Protein AF-0000000068093466 (afdb_homodimer)

Secondary structure (DSSP, 8-state):
------------------------------------HHHHS---EEEEEEE--SSSS-EEEEEEE-TTSEEEEEEEETTT-SS-EEEEEEEEEETTTTEEEE-GGGTT-EEEEETTEEEEPPTTSPPP-STTGGGGEEEE--/------------------------------------HHHHS---EEEEEEE--SSSS-EEEEEEE-TTSEEEEEEEETTT-SS-EEEEEEEEEETTTTEEEE-GGGTT-EEEEETTEEEEPPTTSPPP-STTGGGGEEEE--

Sequence (284 aa):
MKTLLPVLALAALLSACNANAPSDTPEGAPPPDTHTSRNSLDWQGTYQGVLPCADCPGIRTVLTLRADNTYQLQTQYLERQPRPDTVQGRFGWLTGDNAIELDSAGDHYRYQVGENRLTMMSQDGTLPSGPLAEHYVLKRSQMKTLLPVLALAALLSACNANAPSDTPEGAPPPDTHTSRNSLDWQGTYQGVLPCADCPGIRTVLTLRADNTYQLQTQYLERQPRPDTVQGRFGWLTGDNAIELDSAGDHYRYQVGENRLTMMSQDGTLPSGPLAEHYVLKRSQ

Organism: Bordetella pertussis (strain Tohama I / ATCC BAA-589 / NCTC 13251) (NCBI:txid257313)

Foldseek 3Di:
DCPPDPPPPPPDPPPPPPPPPPPPPPPPDPDPCCCPCLVVAPQAAKWWAWADDDPAPTKTWIWGADPVQKIKIWIDGPPPDPGTDIFIDGWDDDPPQCKIFTPVRVVRWMWRGDHQKTATADPVRHQDDDDRRVRRMIGGDD/DPPPDPPPPPPDPPPPPPPPPPPPPPPPDPPPPCCPCLVVAPQAAKWWAWADDDPAPTKTWIWGADPVQKIKIWIDGPPPDPGTDIFIDGWDDDPPQCKIFTDVRVVRWMWRGDHQKTATADPVRHQDDDDRRVRRMIGGDD

Structure (mmCIF, N/CA/C/O backbone):
data_AF-0000000068093466-model_v1
#
loop_
_entity.id
_entity.type
_entity.pdbx_description
1 polymer Lipoprotein
#
loop_
_atom_site.group_PDB
_atom_site.id
_atom_site.type_symbol
_atom_site.label_atom_id
_atom_site.label_alt_id
_atom_site.label_comp_id
_atom_site.label_asym_id
_atom_site.label_entity_id
_atom_site.label_seq_id
_atom_site.pdbx_PDB_ins_code
_atom_site.Cartn_x
_atom_site.Cartn_y
_atom_site.Cartn_z
_atom_site.occupancy
_atom_site.B_iso_or_equiv
_atom_site.auth_seq_id
_atom_site.auth_comp_id
_atom_site.auth_asym_id
_atom_site.auth_atom_id
_atom_site.pdbx_PDB_model_num
ATOM 1 N N . MET A 1 1 ? -41.344 114.438 4.035 1 35.25 1 MET A N 1
ATOM 2 C CA . MET A 1 1 ? -41.281 113.562 5.219 1 35.25 1 MET A CA 1
ATOM 3 C C . MET A 1 1 ? -41.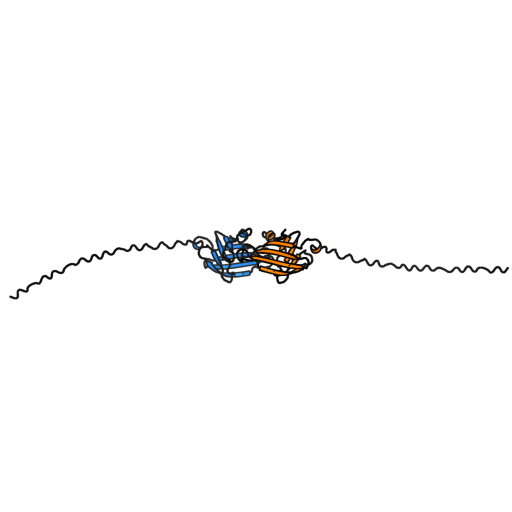688 112.125 4.887 1 35.25 1 MET A C 1
ATOM 5 O O . MET A 1 1 ? -42.812 111.875 4.438 1 35.25 1 MET A O 1
ATOM 9 N N . LYS A 1 2 ? -40.656 111.438 4.34 1 40.34 2 LYS A N 1
ATOM 10 C CA . LYS A 1 2 ? -40.5 110.25 3.475 1 40.34 2 LYS A CA 1
ATOM 11 C C . LYS A 1 2 ? -40.812 109 4.234 1 40.34 2 LYS A C 1
ATOM 13 O O . LYS A 1 2 ? -39.969 108.5 4.969 1 40.34 2 LYS A O 1
ATOM 18 N N . THR A 1 3 ? -42.031 109 4.934 1 41.59 3 THR A N 1
ATOM 19 C CA . THR A 1 3 ? -42.375 107.938 5.867 1 41.59 3 THR A CA 1
ATOM 20 C C . THR A 1 3 ? -42.312 106.562 5.184 1 41.59 3 THR A C 1
ATOM 22 O O . THR A 1 3 ? -43 106.312 4.199 1 41.59 3 THR A O 1
ATOM 25 N N . LEU A 1 4 ? -41.094 106 5.195 1 39.78 4 LEU A N 1
ATOM 26 C CA . LEU A 1 4 ? -40.562 104.75 4.664 1 39.78 4 LEU A CA 1
ATOM 27 C C . LEU A 1 4 ? -41.312 103.562 5.227 1 39.78 4 LEU A C 1
ATOM 29 O O . LEU A 1 4 ? -41.469 103.375 6.445 1 39.78 4 LEU A O 1
ATOM 33 N N . LEU A 1 5 ? -42.312 103 4.492 1 40.44 5 LEU A N 1
ATOM 34 C CA . LEU A 1 5 ? -43.25 101.938 4.703 1 40.44 5 LEU A CA 1
ATOM 35 C C . LEU A 1 5 ? -42.5 100.625 4.945 1 40.44 5 LEU A C 1
ATOM 37 O O . LEU A 1 5 ? -41.75 100.125 4.09 1 40.44 5 LEU A O 1
ATOM 41 N N . PRO A 1 6 ? -42.125 100.188 6.254 1 42.47 6 PRO A N 1
ATOM 42 C CA . PRO A 1 6 ? -41.312 99 6.594 1 42.47 6 PRO A CA 1
ATOM 43 C C . PRO A 1 6 ? -42 97.688 6.242 1 42.47 6 PRO A C 1
ATOM 45 O O . PRO A 1 6 ? -43.125 97.5 6.699 1 42.47 6 PRO A O 1
ATOM 48 N N . VAL A 1 7 ? -41.938 97.188 4.984 1 36.34 7 VAL A N 1
ATOM 49 C CA . VAL A 1 7 ? -42.594 96 4.504 1 36.34 7 VAL A CA 1
ATOM 50 C C . VAL A 1 7 ? -42.094 94.812 5.289 1 36.34 7 VAL A C 1
ATOM 52 O O . VAL A 1 7 ? -40.906 94.5 5.266 1 36.34 7 VAL A O 1
ATOM 55 N N . LEU A 1 8 ? -42.688 94.438 6.496 1 34.91 8 LEU A N 1
ATOM 56 C CA . LEU A 1 8 ? -42.469 93.312 7.438 1 34.91 8 LEU A CA 1
ATOM 57 C C . LEU A 1 8 ? -42.656 92 6.746 1 34.91 8 LEU A C 1
ATOM 59 O O . LEU A 1 8 ? -43.75 91.625 6.309 1 34.91 8 LEU A O 1
ATOM 63 N N . ALA A 1 9 ? -41.656 91.562 5.875 1 32.56 9 ALA A N 1
ATOM 64 C CA . ALA A 1 9 ? -41.719 90.312 5.113 1 32.56 9 ALA A CA 1
ATOM 65 C C . ALA A 1 9 ? -41.781 89.062 6.047 1 32.56 9 ALA A C 1
ATOM 67 O O . ALA A 1 9 ? -40.969 88.938 6.957 1 32.56 9 ALA A O 1
ATOM 68 N N . LEU A 1 10 ? -42.969 88.438 6.277 1 32.69 10 LEU A N 1
ATOM 69 C CA . LEU A 1 10 ? -43.469 87.312 7.016 1 32.69 10 LEU A CA 1
ATOM 70 C C . LEU A 1 10 ? -42.75 86 6.547 1 32.69 10 LEU A C 1
ATOM 72 O O . LEU A 1 10 ? -42.969 85.562 5.414 1 32.69 10 LEU A O 1
ATOM 76 N N . ALA A 1 11 ? -41.375 85.812 6.762 1 32.31 11 ALA A N 1
ATOM 77 C CA . ALA A 1 11 ? -40.656 84.625 6.277 1 32.31 11 ALA A CA 1
ATOM 78 C C . ALA A 1 11 ? -41.188 83.375 6.938 1 32.31 11 ALA A C 1
ATOM 80 O O . ALA A 1 11 ? -41.25 83.25 8.164 1 32.31 11 ALA A O 1
ATOM 81 N N . ALA A 1 12 ? -42.094 82.562 6.277 1 31.94 12 ALA A N 1
ATOM 82 C CA . ALA A 1 12 ? -42.75 81.312 6.59 1 31.94 12 ALA A CA 1
ATOM 83 C C . ALA A 1 12 ? -41.719 80.188 6.855 1 31.94 12 ALA A C 1
ATOM 85 O O . ALA A 1 12 ? -40.812 79.938 6.059 1 31.94 12 ALA A O 1
ATOM 86 N N . LEU A 1 13 ? -41.438 79.75 8.156 1 31.19 13 LEU A N 1
ATOM 87 C CA . LEU A 1 13 ? -40.594 78.75 8.797 1 31.19 13 LEU A CA 1
ATOM 88 C C . LEU A 1 13 ? -41.031 77.375 8.391 1 31.19 13 LEU A C 1
ATOM 90 O O . LEU A 1 13 ? -42.125 76.875 8.781 1 31.19 13 LEU A O 1
ATOM 94 N N . LEU A 1 14 ? -40.938 76.875 7.098 1 33.19 14 LEU A N 1
ATOM 95 C CA . LEU A 1 14 ? -41.281 75.562 6.75 1 33.19 14 LEU A CA 1
ATOM 96 C C . LEU A 1 14 ? -40.438 74.562 7.512 1 33.19 14 LEU A C 1
ATOM 98 O O . LEU A 1 14 ? -39.219 74.625 7.457 1 33.19 14 LEU A O 1
ATOM 102 N N . SER A 1 15 ? -40.812 74 8.703 1 32.06 15 SER A N 1
ATOM 103 C CA . SER A 1 15 ? -40.25 73 9.609 1 32.06 15 SER A CA 1
ATOM 104 C C . SER A 1 15 ? -40.094 71.688 8.914 1 32.06 15 SER A C 1
ATOM 106 O O . SER A 1 15 ? -41.094 71.062 8.562 1 32.06 15 SER A O 1
ATOM 108 N N . ALA A 1 16 ? -39.094 71.438 8 1 32.78 16 ALA A N 1
ATOM 109 C CA . ALA A 1 16 ? -38.781 70.188 7.293 1 32.78 16 ALA A CA 1
ATOM 110 C C . ALA A 1 16 ? -38.5 69.062 8.273 1 32.78 16 ALA A C 1
ATOM 112 O O . ALA A 1 16 ? -37.75 69.188 9.234 1 32.78 16 ALA A O 1
ATOM 113 N N . CYS A 1 17 ? -39.438 68 8.461 1 33.12 17 CYS A N 1
ATOM 114 C CA . CYS A 1 17 ? -39.5 66.688 9.133 1 33.12 17 CYS A CA 1
ATOM 115 C C . CYS A 1 17 ? -38.344 65.812 8.695 1 33.12 17 CYS A C 1
ATOM 117 O O . CYS A 1 17 ? -38.375 65.188 7.617 1 33.12 17 CYS A O 1
ATOM 119 N N . ASN A 1 18 ? -37.062 66.188 8.586 1 29.8 18 ASN A N 1
ATOM 120 C CA . ASN A 1 18 ? -36.062 65.25 8.109 1 29.8 18 ASN A CA 1
ATOM 121 C C . ASN A 1 18 ? -35.844 64.062 9.109 1 29.8 18 ASN A C 1
ATOM 123 O O . ASN A 1 18 ? -35.219 64.25 10.148 1 29.8 18 ASN A O 1
ATOM 127 N N . ALA A 1 19 ? -36.844 63.25 9.578 1 33.19 19 ALA A N 1
ATOM 128 C CA . ALA A 1 19 ? -36.562 62.188 10.523 1 33.19 19 ALA A CA 1
ATOM 129 C C . ALA A 1 19 ? -35.5 61.219 9.961 1 33.19 19 ALA A C 1
ATOM 131 O O . ALA A 1 19 ? -35.719 60.656 8.875 1 33.19 19 ALA A O 1
ATOM 132 N N . ASN A 1 20 ? -34.219 61.438 10.211 1 32.25 20 ASN A N 1
ATOM 133 C CA . ASN A 1 20 ? -33.062 60.562 9.969 1 32.25 20 ASN A CA 1
ATOM 134 C C . ASN A 1 20 ? -33.25 59.188 10.633 1 32.25 20 ASN A C 1
ATOM 136 O O . ASN A 1 20 ? -33.344 59.094 11.859 1 32.25 20 ASN A O 1
ATOM 140 N N . ALA A 1 21 ? -34.062 58.281 10.188 1 36.12 21 ALA A N 1
ATOM 141 C CA . ALA A 1 21 ? -34.156 56.938 10.805 1 36.12 21 ALA A CA 1
ATOM 142 C C . ALA A 1 21 ? -32.781 56.25 10.781 1 36.12 21 ALA A C 1
ATOM 144 O O . ALA A 1 21 ? -32.094 56.219 9.75 1 36.12 21 ALA A O 1
ATOM 145 N N . PRO A 1 22 ? -32.094 56.188 11.938 1 36.28 22 PRO A N 1
ATOM 146 C CA . PRO A 1 22 ? -30.812 55.469 11.992 1 36.28 22 PRO A CA 1
ATOM 147 C C . PRO A 1 22 ? -30.938 54.031 11.484 1 36.28 22 PRO A C 1
ATOM 149 O O . PRO A 1 22 ? -31.922 53.344 11.773 1 36.28 22 PRO A O 1
ATOM 152 N N . SER A 1 23 ? -30.781 53.75 10.211 1 34.47 23 SER A N 1
ATOM 153 C CA . SER A 1 23 ? -30.703 52.344 9.742 1 34.47 23 SER A CA 1
ATOM 154 C C . SER A 1 23 ? -29.719 51.531 10.586 1 34.47 23 SER A C 1
ATOM 156 O O . SER A 1 23 ? -28.531 51.875 10.656 1 34.47 23 SER A O 1
ATOM 158 N N . ASP A 1 24 ? -30.125 51 11.734 1 35.62 24 ASP A N 1
ATOM 159 C CA . ASP A 1 24 ? -29.375 50 12.469 1 35.62 24 ASP A CA 1
ATOM 160 C C . ASP A 1 24 ? -28.828 48.906 11.523 1 35.62 24 ASP A C 1
ATOM 162 O O . ASP A 1 24 ? -29.594 48.156 10.938 1 35.62 24 ASP A O 1
ATOM 166 N N . THR A 1 25 ? -27.891 49.219 10.648 1 35.59 25 THR A N 1
ATOM 167 C CA . THR A 1 25 ? -27.219 48.188 9.898 1 35.59 25 THR A CA 1
ATOM 168 C C . THR A 1 25 ? -26.797 47.031 10.82 1 35.59 25 THR A C 1
ATOM 170 O O . THR A 1 25 ? -26.047 47.281 11.781 1 35.59 25 THR A O 1
ATOM 173 N N . PRO A 1 26 ? -27.609 45.969 10.93 1 37.62 26 PRO A N 1
ATOM 174 C CA . PRO A 1 26 ? -27.109 44.844 11.75 1 37.62 26 PRO A CA 1
ATOM 175 C C . PRO A 1 26 ? -25.625 44.594 11.578 1 37.62 26 PRO A C 1
ATOM 177 O O . PRO A 1 26 ? -25.094 44.75 10.469 1 37.62 26 PRO A O 1
ATOM 180 N N . GLU A 1 27 ? -24.75 45.031 12.516 1 38.66 27 GLU A N 1
ATOM 181 C CA . GLU A 1 27 ? -23.359 44.594 12.602 1 38.66 27 GLU A CA 1
ATOM 182 C C . GLU A 1 27 ? -23.203 43.156 12.117 1 38.66 27 GLU A C 1
ATOM 184 O O . GLU A 1 27 ? -23.969 42.281 12.492 1 38.66 27 GLU A O 1
ATOM 189 N N . GLY A 1 28 ? -22.703 43.031 10.891 1 37.38 28 GLY A N 1
ATOM 190 C CA . GLY A 1 28 ? -22.359 41.719 10.344 1 37.38 28 GLY A CA 1
ATOM 191 C C . GLY A 1 28 ? -21.844 40.75 11.391 1 37.38 28 GLY A C 1
ATOM 192 O O . GLY A 1 28 ? -21.203 41.156 12.367 1 37.38 28 GLY A O 1
ATOM 193 N N . ALA A 1 29 ? -22.625 39.656 11.688 1 43.03 29 ALA A N 1
ATOM 194 C CA . ALA A 1 29 ? -22.188 38.562 12.523 1 43.03 29 ALA A CA 1
ATOM 195 C C . ALA A 1 29 ? -20.672 38.344 12.391 1 43.03 29 ALA A C 1
ATOM 197 O O . ALA A 1 29 ? -20.109 38.531 11.312 1 43.03 29 ALA A O 1
ATOM 198 N N . PRO A 1 30 ? -19.891 38.625 13.469 1 42.56 30 PRO A N 1
ATOM 199 C CA . PRO A 1 30 ? -18.469 38.281 13.344 1 42.56 30 PRO A CA 1
ATOM 200 C C . PRO A 1 30 ? -18.25 37.031 12.5 1 42.56 30 PRO A C 1
ATOM 202 O O . PRO A 1 30 ? -19.125 36.188 12.406 1 42.56 30 PRO A O 1
ATOM 205 N N . PRO A 1 31 ? -17.469 37.156 11.414 1 40.78 31 PRO A N 1
ATOM 206 C CA . PRO A 1 31 ? -17.203 35.906 10.703 1 40.78 31 PRO A CA 1
ATOM 207 C C . PRO A 1 31 ? -17.078 34.719 11.641 1 40.78 31 PRO A C 1
ATOM 209 O O . PRO A 1 31 ? -16.734 34.875 12.812 1 40.78 31 PRO A O 1
ATOM 212 N N . PRO A 1 32 ? -17.938 33.719 11.5 1 38.81 32 PRO A N 1
ATOM 213 C CA . PRO A 1 32 ? -17.688 32.531 12.328 1 38.81 32 PRO A CA 1
ATOM 214 C C . PRO A 1 32 ? -16.219 32.375 12.703 1 38.81 32 PRO A C 1
ATOM 216 O O . PRO A 1 32 ? -15.344 32.812 11.961 1 38.81 32 PRO A O 1
ATOM 219 N N . ASP A 1 33 ? -15.867 32.656 13.938 1 37.5 33 ASP A N 1
ATOM 220 C CA . ASP A 1 33 ? -14.578 32.188 14.445 1 37.5 33 ASP A CA 1
ATOM 221 C C . ASP A 1 33 ? -14.156 30.891 13.773 1 37.5 33 ASP A C 1
ATOM 223 O O . ASP A 1 33 ? -14.688 29.812 14.086 1 37.5 33 ASP A O 1
ATOM 227 N N . THR A 1 34 ? -14.102 30.797 12.484 1 38.44 34 THR A N 1
ATOM 228 C CA . THR A 1 34 ? -13.484 29.594 11.938 1 38.44 34 THR A CA 1
ATOM 229 C C . THR A 1 34 ? -12.305 29.156 12.797 1 38.44 34 THR A C 1
ATOM 231 O O . THR A 1 34 ? -11.172 29.594 12.586 1 38.44 34 THR A O 1
ATOM 234 N N . HIS A 1 35 ? -12.367 29.234 14.055 1 44.09 35 HIS A N 1
ATOM 235 C CA . HIS A 1 35 ? -11.406 28.531 14.898 1 44.09 35 HIS A CA 1
ATOM 236 C C . HIS A 1 35 ? -11.117 27.141 14.344 1 44.09 35 HIS A C 1
ATOM 238 O O . HIS A 1 35 ? -11.781 26.172 14.719 1 44.09 35 HIS A O 1
ATOM 244 N N . THR A 1 36 ? -10.914 26.984 13.031 1 53.25 36 THR A N 1
ATOM 245 C CA . THR A 1 36 ? -10.539 25.734 12.367 1 53.25 36 THR A CA 1
ATOM 246 C C . THR A 1 36 ? -9.359 25.094 13.086 1 53.25 36 THR A C 1
ATOM 248 O O . THR A 1 36 ? -8.656 25.734 13.859 1 53.25 36 THR A O 1
ATOM 251 N N . SER A 1 37 ? -9.219 23.688 13.125 1 53.84 37 SER A N 1
ATOM 252 C CA . SER A 1 37 ? -8.062 22.953 13.617 1 53.84 37 SER A CA 1
ATOM 253 C C . SER A 1 37 ? -6.777 23.75 13.438 1 53.84 37 SER A C 1
ATOM 255 O O . SER A 1 37 ? -5.871 23.688 14.266 1 53.84 37 SER A O 1
ATOM 257 N N . ARG A 1 38 ? -6.789 24.609 12.484 1 61.34 38 ARG A N 1
ATOM 258 C CA . ARG A 1 38 ? -5.629 25.469 12.258 1 61.34 38 ARG A CA 1
ATOM 259 C C . ARG A 1 38 ? -5.355 26.344 13.469 1 61.34 38 ARG A C 1
ATOM 261 O O . ARG A 1 38 ? -4.207 26.5 13.891 1 61.34 38 ARG A O 1
ATOM 268 N N . ASN A 1 39 ? -6.398 26.875 14 1 63.47 39 ASN A N 1
ATOM 269 C CA . ASN A 1 39 ? -6.223 27.844 15.086 1 63.47 39 ASN A CA 1
ATOM 270 C C . ASN A 1 39 ? -6.258 27.156 16.453 1 63.47 39 ASN A C 1
ATOM 272 O O . ASN A 1 39 ? -5.844 27.75 17.453 1 63.47 39 ASN A O 1
ATOM 276 N N . SER A 1 40 ? -6.734 25.938 16.375 1 62.53 40 SER A N 1
ATOM 277 C CA . SER A 1 40 ? -6.996 25.375 17.703 1 62.53 40 SER A CA 1
ATOM 278 C C . SER A 1 40 ? -6.082 24.188 18 1 62.53 40 SER A C 1
ATOM 280 O O . SER A 1 40 ? -5.859 23.844 19.156 1 62.53 40 SER A O 1
ATOM 282 N N . LEU A 1 41 ? -5.473 23.625 16.953 1 68.88 41 LEU A N 1
ATOM 283 C CA . LEU A 1 41 ? -4.66 22.422 17.188 1 68.88 41 LEU A CA 1
ATOM 284 C C . LEU A 1 41 ? -3.174 22.781 17.172 1 68.88 41 LEU A C 1
ATOM 286 O O . LEU A 1 41 ? -2.766 23.75 16.531 1 68.88 41 LEU A O 1
ATOM 290 N N . ASP A 1 42 ? -2.449 22.25 18.156 1 87.38 42 ASP A N 1
ATOM 291 C CA . ASP A 1 42 ? -0.99 22.234 18.141 1 87.38 42 ASP A CA 1
ATOM 292 C C . ASP A 1 42 ? -0.468 21.281 17.062 1 87.38 42 ASP A C 1
ATOM 294 O O . ASP A 1 42 ? -0.04 20.172 17.375 1 87.38 42 ASP A O 1
ATOM 298 N N . TRP A 1 43 ? -0.59 21.734 15.758 1 94.06 43 TRP A N 1
ATOM 299 C CA . TRP A 1 43 ? -0.332 20.844 14.633 1 94.06 43 TRP A CA 1
ATOM 300 C C . TRP A 1 43 ? 1.141 20.875 14.234 1 94.06 43 TRP A C 1
ATOM 302 O O . TRP A 1 43 ? 1.641 19.938 13.602 1 94.06 43 TRP A O 1
ATOM 312 N N . GLN A 1 44 ? 1.817 21.984 14.547 1 95.75 44 GLN A N 1
ATOM 313 C CA . GLN A 1 44 ? 3.246 22.031 14.25 1 95.75 44 GLN A CA 1
ATOM 314 C C . GLN A 1 44 ? 3.99 20.906 14.969 1 95.75 44 GLN A C 1
ATOM 316 O O . GLN A 1 44 ? 3.715 20.625 16.141 1 95.75 44 GLN A O 1
ATOM 321 N N . GLY A 1 45 ? 4.906 20.234 14.273 1 97.38 45 GLY A N 1
ATOM 322 C CA . GLY A 1 45 ? 5.656 19.141 14.883 1 97.38 45 GLY A CA 1
ATOM 323 C C . GLY A 1 45 ? 6 18.031 13.914 1 97.38 45 GLY A C 1
ATOM 324 O O . GLY A 1 45 ? 5.859 18.203 12.695 1 97.38 45 GLY A O 1
ATOM 325 N N . THR A 1 46 ? 6.621 17.062 14.438 1 98.56 46 THR A N 1
ATOM 326 C CA . THR A 1 46 ? 7.039 15.891 13.672 1 98.56 46 THR A CA 1
ATOM 327 C C . THR A 1 46 ? 6.133 14.695 13.969 1 98.56 46 THR A C 1
ATOM 329 O O . THR A 1 46 ? 5.805 14.43 15.125 1 98.56 46 THR A O 1
ATOM 332 N N . TYR A 1 47 ? 5.707 14.141 12.883 1 98.69 47 TYR A N 1
ATOM 333 C CA . TYR A 1 47 ? 4.859 12.953 12.922 1 98.69 47 TYR A CA 1
ATOM 334 C C . TYR A 1 47 ? 5.531 11.789 12.211 1 98.69 47 TYR A C 1
ATOM 336 O O . TYR A 1 47 ? 6.207 11.977 11.195 1 98.69 47 TYR A O 1
ATOM 344 N N . GLN A 1 48 ? 5.328 10.57 12.758 1 98.62 48 GLN A N 1
ATOM 345 C CA . GLN A 1 48 ? 5.961 9.422 12.117 1 98.62 48 GLN A CA 1
ATOM 346 C C . GLN A 1 48 ? 5.102 8.164 12.258 1 98.62 48 GLN A C 1
ATOM 348 O O . GLN A 1 48 ? 4.258 8.086 13.148 1 98.62 48 GLN A O 1
ATOM 353 N N . GLY A 1 49 ? 5.328 7.234 11.352 1 97.31 49 GLY A N 1
ATOM 354 C CA . GLY A 1 49 ? 4.664 5.938 11.32 1 97.31 49 GLY A CA 1
ATOM 355 C C . GLY A 1 49 ? 5.078 5.09 10.133 1 97.31 49 GLY A C 1
ATOM 356 O O . GLY A 1 49 ? 5.883 5.52 9.305 1 97.31 49 GLY A O 1
ATOM 357 N N . VAL A 1 50 ? 4.637 3.877 10.148 1 96.62 50 VAL A N 1
ATOM 358 C CA . VAL A 1 50 ? 4.789 2.982 9 1 96.62 50 VAL A CA 1
ATOM 359 C C . VAL A 1 50 ? 3.443 2.811 8.305 1 96.62 50 VAL A C 1
ATOM 361 O O . VAL A 1 50 ? 2.512 2.232 8.867 1 96.62 50 VAL A O 1
ATOM 364 N N . LEU A 1 51 ? 3.338 3.363 7.02 1 97.56 51 LEU A N 1
ATOM 365 C CA . LEU A 1 51 ? 2.115 3.32 6.223 1 97.56 51 LEU A CA 1
ATOM 366 C C . LEU A 1 51 ? 2.098 2.092 5.32 1 97.56 51 LEU A C 1
ATOM 368 O O . LEU A 1 51 ? 3.15 1.53 5.008 1 97.56 51 LEU A O 1
ATOM 372 N N . PRO A 1 52 ? 0.883 1.692 4.977 1 96.81 52 PRO A N 1
ATOM 373 C CA . PRO A 1 52 ? 0.786 0.55 4.062 1 96.81 52 PRO A CA 1
ATOM 374 C C . PRO A 1 52 ? 1.513 0.788 2.742 1 96.81 52 PRO A C 1
ATOM 376 O O . PRO A 1 52 ? 1.624 1.931 2.291 1 96.81 52 PRO A O 1
ATOM 379 N N . CYS A 1 53 ? 2 -0.286 2.182 1 96.31 53 CYS A N 1
ATOM 380 C CA . CYS A 1 53 ? 2.672 -0.357 0.889 1 96.31 53 CYS A CA 1
ATOM 381 C C . CYS A 1 53 ? 2.055 -1.439 0.012 1 96.31 53 CYS A C 1
ATOM 383 O O . CYS A 1 53 ? 1.674 -2.502 0.506 1 96.31 53 CYS A O 1
ATOM 385 N N . ALA A 1 54 ? 2.033 -1.192 -1.283 1 93.62 54 ALA A N 1
ATOM 386 C CA . ALA A 1 54 ? 1.399 -2.164 -2.17 1 93.62 54 ALA A CA 1
ATOM 387 C C . ALA A 1 54 ? 2.229 -3.441 -2.268 1 93.62 54 ALA A C 1
ATOM 389 O O . ALA A 1 54 ? 1.678 -4.547 -2.287 1 93.62 54 ALA A O 1
ATOM 390 N N . ASP A 1 55 ? 3.574 -3.369 -2.328 1 92.62 55 ASP A N 1
ATOM 391 C CA . ASP A 1 55 ? 4.406 -4.539 -2.604 1 92.62 55 ASP A CA 1
ATOM 392 C C . ASP A 1 55 ? 5.688 -4.508 -1.771 1 92.62 55 ASP A C 1
ATOM 394 O O . ASP A 1 55 ? 6.75 -4.906 -2.248 1 92.62 55 ASP A O 1
ATOM 398 N N . CYS A 1 56 ? 5.648 -4.023 -0.601 1 93.62 56 CYS A N 1
ATOM 399 C CA . CYS A 1 56 ? 6.672 -4.02 0.439 1 93.62 56 CYS A CA 1
ATOM 400 C C . CYS A 1 56 ? 6.039 -4.07 1.825 1 93.62 56 CYS A C 1
ATOM 402 O O . CYS A 1 56 ? 4.84 -3.834 1.975 1 93.62 56 CYS A O 1
ATOM 404 N N . PRO A 1 57 ? 6.852 -4.281 2.867 1 93.19 57 PRO A N 1
ATOM 405 C CA . PRO A 1 57 ? 6.262 -4.473 4.191 1 93.19 57 PRO A CA 1
ATOM 406 C C . PRO A 1 57 ? 5.613 -3.201 4.738 1 93.19 57 PRO A C 1
ATOM 408 O O . PRO A 1 57 ? 4.746 -3.271 5.613 1 93.19 57 PRO A O 1
ATOM 411 N N . GLY A 1 58 ? 6.094 -2.066 4.25 1 95.19 58 GLY A N 1
ATOM 412 C CA . GLY A 1 58 ? 5.613 -0.785 4.738 1 95.19 58 GLY A CA 1
ATOM 413 C C . GLY A 1 58 ? 6.453 0.387 4.266 1 95.19 58 GLY A C 1
ATOM 414 O O . GLY A 1 58 ? 7.551 0.198 3.73 1 95.19 58 GLY A O 1
ATOM 415 N N . ILE A 1 59 ? 5.887 1.529 4.402 1 96.56 59 ILE A N 1
ATOM 416 C CA . ILE A 1 59 ? 6.574 2.781 4.098 1 96.56 59 ILE A CA 1
ATOM 417 C C . ILE A 1 59 ? 6.801 3.57 5.387 1 96.56 59 ILE A C 1
ATOM 419 O O . ILE A 1 59 ? 5.859 4.148 5.938 1 96.56 59 ILE A O 1
ATOM 423 N N . ARG A 1 60 ? 8.008 3.525 5.855 1 96.81 60 ARG A N 1
ATOM 424 C CA . ARG A 1 60 ? 8.336 4.387 6.984 1 96.81 60 ARG A CA 1
ATOM 425 C C . ARG A 1 60 ? 8.266 5.859 6.594 1 96.81 60 ARG A C 1
ATOM 427 O O . ARG A 1 60 ? 8.906 6.281 5.625 1 96.81 60 ARG A O 1
ATOM 434 N N . THR A 1 61 ? 7.453 6.613 7.312 1 98.12 61 THR A N 1
ATOM 435 C CA . THR A 1 61 ? 7.168 7.996 6.953 1 98.12 61 THR A CA 1
ATOM 436 C C . THR A 1 61 ? 7.395 8.922 8.141 1 98.12 61 THR A C 1
ATOM 438 O O . THR A 1 61 ? 6.922 8.656 9.25 1 98.12 61 THR A O 1
ATOM 441 N N . VAL A 1 62 ? 8.156 9.945 7.977 1 98.75 62 VAL A N 1
ATOM 442 C CA . VAL A 1 62 ? 8.344 11.039 8.93 1 98.75 62 VAL A CA 1
ATOM 443 C C . VAL A 1 62 ? 7.973 12.367 8.266 1 98.75 62 VAL A C 1
ATOM 445 O O . VAL A 1 62 ? 8.547 12.742 7.242 1 98.75 62 VAL A O 1
ATOM 448 N N . LEU A 1 63 ? 6.965 13.062 8.812 1 98.88 63 LEU A N 1
ATOM 449 C CA . LEU A 1 63 ? 6.496 14.344 8.305 1 98.88 63 LEU A CA 1
ATOM 450 C C . LEU A 1 63 ? 6.629 15.438 9.359 1 98.88 63 LEU A C 1
ATOM 452 O O . LEU A 1 63 ? 6.035 15.344 10.438 1 98.88 63 LEU A O 1
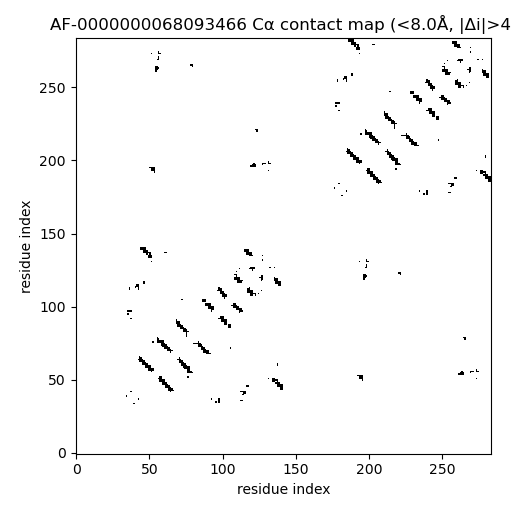ATOM 456 N N . THR A 1 64 ? 7.469 16.391 9.086 1 98.81 64 THR A N 1
ATOM 457 C CA . THR A 1 64 ? 7.605 17.562 9.945 1 98.81 64 THR A CA 1
ATOM 458 C C . THR A 1 64 ? 6.871 18.75 9.344 1 98.81 64 THR A C 1
ATOM 460 O O . THR A 1 64 ? 7.113 19.141 8.195 1 98.81 64 THR A O 1
ATOM 463 N N . LEU A 1 65 ? 5.992 19.312 10.125 1 98.38 65 LEU A N 1
ATOM 464 C CA . LEU A 1 65 ? 5.234 20.516 9.766 1 98.38 65 LEU A CA 1
ATOM 465 C C . LEU A 1 65 ? 5.711 21.719 10.562 1 98.38 65 LEU A C 1
ATOM 467 O O . LEU A 1 65 ? 5.859 21.641 11.789 1 98.38 65 LEU A O 1
ATOM 471 N N . ARG A 1 66 ? 5.895 22.812 9.82 1 97.62 66 ARG A N 1
ATOM 472 C CA . ARG A 1 66 ? 6.363 24.031 10.469 1 97.62 66 ARG A CA 1
ATOM 473 C C . ARG A 1 66 ? 5.316 25.141 10.383 1 97.62 66 ARG A C 1
ATOM 475 O O . ARG A 1 66 ? 4.473 25.141 9.484 1 97.62 66 ARG A O 1
ATOM 482 N N . ALA A 1 67 ? 5.402 26.125 11.258 1 94.69 67 ALA A N 1
ATOM 483 C CA . ALA A 1 67 ? 4.41 27.188 11.438 1 94.69 67 ALA A CA 1
ATOM 484 C C . ALA A 1 67 ? 4.281 28.031 10.172 1 94.69 67 ALA A C 1
ATOM 486 O O . ALA A 1 67 ? 3.225 28.609 9.914 1 94.69 67 ALA A O 1
ATOM 487 N N . ASP A 1 68 ? 5.289 28.125 9.359 1 96.44 68 ASP A N 1
ATOM 488 C CA . ASP A 1 68 ? 5.258 28.953 8.156 1 96.44 68 ASP A CA 1
ATOM 489 C C . ASP A 1 68 ? 4.699 28.156 6.969 1 96.44 68 ASP A C 1
ATOM 491 O O . ASP A 1 68 ? 4.879 28.562 5.816 1 96.44 68 ASP A O 1
ATOM 495 N N . ASN A 1 69 ? 4.148 26.953 7.184 1 97.5 69 ASN A N 1
ATOM 496 C CA . ASN A 1 69 ? 3.486 26.094 6.207 1 97.5 69 ASN A CA 1
ATOM 497 C C . ASN A 1 69 ? 4.492 25.406 5.289 1 97.5 69 ASN A C 1
ATOM 499 O O . ASN A 1 69 ? 4.16 25.047 4.16 1 97.5 69 ASN A O 1
ATOM 503 N N . THR A 1 70 ? 5.73 25.312 5.789 1 98.69 70 THR A N 1
ATOM 504 C CA . THR A 1 70 ? 6.703 24.453 5.109 1 98.69 70 THR A CA 1
ATOM 505 C C . THR A 1 70 ? 6.754 23.078 5.754 1 98.69 70 THR A C 1
ATOM 507 O O . THR A 1 70 ? 6.262 22.891 6.867 1 98.69 70 THR A O 1
ATOM 510 N N . TYR A 1 71 ? 7.219 22.156 5.012 1 98.81 71 T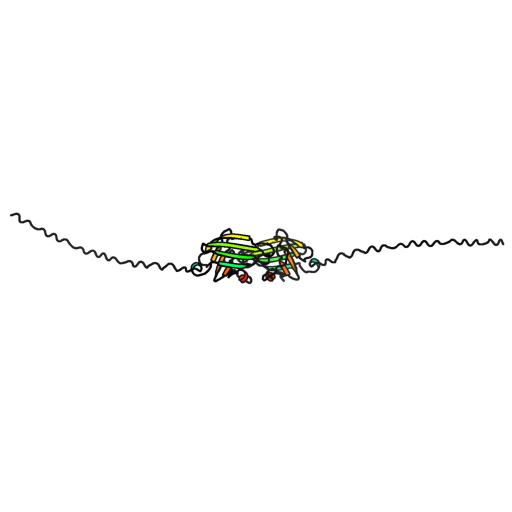YR A N 1
ATOM 511 C CA . TYR A 1 71 ? 7.324 20.812 5.562 1 98.81 71 TYR A CA 1
ATOM 512 C C . TYR A 1 71 ? 8.602 20.141 5.094 1 98.81 71 TYR A C 1
ATOM 514 O O . TYR A 1 71 ? 9.25 20.594 4.148 1 98.81 71 TYR A O 1
ATOM 522 N N . GLN A 1 72 ? 9 19.078 5.793 1 98.94 72 GLN A N 1
ATOM 523 C CA . GLN A 1 72 ? 9.953 18.047 5.379 1 98.94 72 GLN A CA 1
ATOM 524 C C . GLN A 1 72 ? 9.32 16.656 5.461 1 98.94 72 GLN A C 1
ATOM 526 O O . GLN A 1 72 ? 8.711 16.312 6.473 1 98.94 72 GLN A O 1
ATOM 531 N N . LEU A 1 73 ? 9.43 15.898 4.348 1 98.88 73 LEU A N 1
ATOM 532 C CA . LEU A 1 73 ? 8.891 14.547 4.262 1 98.88 73 LEU A CA 1
ATOM 533 C C . LEU A 1 73 ? 10 13.539 3.996 1 98.88 73 LEU A C 1
ATOM 535 O O . LEU A 1 73 ? 10.734 13.664 3.018 1 98.88 73 LEU A O 1
ATOM 539 N N . GLN A 1 74 ? 10.148 12.594 4.879 1 98.62 74 GLN A N 1
ATOM 540 C CA . GLN A 1 74 ? 11.031 11.445 4.684 1 98.62 74 GLN A CA 1
ATOM 541 C C . GLN A 1 74 ? 10.234 10.164 4.496 1 98.62 74 GLN A C 1
ATOM 543 O O . GLN A 1 74 ? 9.359 9.844 5.305 1 98.62 74 GLN A O 1
ATOM 548 N N . THR A 1 75 ? 10.531 9.445 3.359 1 98.12 75 THR A N 1
ATOM 549 C CA . THR A 1 75 ? 9.867 8.172 3.076 1 98.12 75 THR A CA 1
ATOM 550 C C . THR A 1 75 ? 10.891 7.086 2.775 1 98.12 75 THR A C 1
ATOM 552 O O . THR A 1 75 ? 11.875 7.328 2.07 1 98.12 75 THR A O 1
ATOM 555 N N . GLN A 1 76 ? 10.68 5.98 3.393 1 96.81 76 GLN A N 1
ATOM 556 C CA . GLN A 1 76 ? 11.516 4.812 3.154 1 96.81 76 GLN A CA 1
ATOM 557 C C . GLN A 1 76 ? 10.672 3.568 2.895 1 96.81 76 GLN A C 1
ATOM 559 O O . GLN A 1 76 ? 9.922 3.129 3.766 1 96.81 76 GLN A O 1
ATOM 564 N N . TYR A 1 77 ? 10.867 3.062 1.686 1 95 77 TYR A N 1
ATOM 565 C CA . TYR A 1 77 ? 10.281 1.759 1.399 1 95 77 TYR A CA 1
ATOM 566 C C . TYR A 1 77 ? 11.055 0.645 2.09 1 95 77 TYR A C 1
ATOM 568 O O . TYR A 1 77 ? 12.195 0.356 1.725 1 95 77 TYR A O 1
ATOM 576 N N . LEU A 1 78 ? 10.391 0.026 3.068 1 94 78 LEU A N 1
ATOM 577 C CA . LEU A 1 78 ? 11.062 -0.981 3.881 1 94 78 LEU A CA 1
ATOM 578 C C . LEU A 1 78 ? 11.438 -2.197 3.039 1 94 78 LEU A C 1
ATOM 580 O O . LEU A 1 78 ? 10.664 -2.623 2.178 1 94 78 LEU A O 1
ATOM 584 N N . GLU A 1 79 ? 12.758 -2.643 3.291 1 89.56 79 GLU A N 1
ATOM 585 C CA . GLU A 1 79 ? 13.344 -3.811 2.646 1 89.56 79 GLU A CA 1
ATOM 586 C C . GLU A 1 79 ? 13.539 -3.576 1.15 1 89.56 79 GLU A C 1
ATOM 588 O O . GLU A 1 79 ? 13.648 -4.531 0.376 1 89.56 79 GLU A O 1
ATOM 593 N N . ARG A 1 80 ? 13.453 -2.371 0.683 1 88.75 80 ARG A N 1
ATOM 594 C CA . ARG A 1 80 ? 13.672 -2.004 -0.712 1 88.75 80 ARG A CA 1
ATOM 595 C C . ARG A 1 80 ? 14.766 -0.946 -0.835 1 88.75 80 ARG A C 1
ATOM 597 O O . ARG A 1 80 ? 15.516 -0.932 -1.814 1 88.75 80 ARG A O 1
ATOM 604 N N . GLN A 1 81 ? 14.68 -0.128 0.061 1 89.5 81 GLN A N 1
ATOM 605 C CA . GLN A 1 81 ? 15.625 0.98 0.073 1 89.5 81 GLN A CA 1
ATOM 606 C C . GLN A 1 81 ? 16.422 1.017 1.38 1 89.5 81 GLN A C 1
ATOM 608 O O . GLN A 1 81 ? 15.836 0.873 2.461 1 89.5 81 GLN A O 1
ATOM 613 N N . PRO A 1 82 ? 17.719 1.268 1.229 1 90 82 PRO A N 1
ATOM 614 C CA . PRO A 1 82 ? 18.5 1.302 2.467 1 90 82 PRO A CA 1
ATOM 615 C C . PRO A 1 82 ? 18.328 2.611 3.234 1 90 82 PRO A C 1
ATOM 617 O O . PRO A 1 82 ? 18.5 2.641 4.457 1 90 82 PRO A O 1
ATOM 620 N N . ARG A 1 83 ? 18.109 3.713 2.504 1 94.88 83 ARG A N 1
ATOM 621 C CA . ARG A 1 83 ? 17.969 5.023 3.129 1 94.88 83 ARG A CA 1
ATOM 622 C C . ARG A 1 83 ? 16.688 5.719 2.668 1 94.88 83 ARG A C 1
ATOM 624 O O . ARG A 1 83 ? 16.219 5.492 1.552 1 94.88 83 ARG A O 1
ATOM 631 N N . PRO A 1 84 ? 16.188 6.629 3.568 1 97.44 84 PRO A N 1
ATOM 632 C CA . PRO A 1 84 ? 14.984 7.379 3.178 1 97.44 84 PRO A CA 1
ATOM 633 C C . PRO A 1 84 ? 15.266 8.422 2.102 1 97.44 84 PRO A C 1
ATOM 635 O O . PRO A 1 84 ? 16.391 8.914 1.996 1 97.44 84 PRO A O 1
ATOM 638 N N . ASP A 1 85 ? 14.266 8.656 1.252 1 97.81 85 ASP A N 1
ATOM 639 C CA . ASP A 1 85 ? 14.219 9.859 0.431 1 97.81 85 ASP A CA 1
ATOM 640 C C . ASP A 1 85 ? 13.656 11.039 1.223 1 97.81 85 ASP A C 1
ATOM 642 O O . ASP A 1 85 ? 12.727 10.883 2.01 1 97.81 85 ASP A O 1
ATOM 646 N N . THR A 1 86 ? 14.219 12.211 1.062 1 98.5 86 THR A N 1
ATOM 647 C CA . THR A 1 86 ? 13.758 13.414 1.746 1 98.5 86 THR A CA 1
ATOM 648 C C . THR A 1 86 ? 13.336 14.477 0.739 1 98.5 86 THR A C 1
ATOM 650 O O . THR A 1 86 ? 14.07 14.773 -0.208 1 98.5 86 THR A O 1
ATOM 653 N N . VAL A 1 87 ? 12.125 15.039 0.946 1 98.75 87 VAL A N 1
ATOM 654 C CA . VAL A 1 87 ? 11.672 16.172 0.148 1 98.75 87 VAL A CA 1
ATOM 655 C C . VAL A 1 87 ? 11.188 17.297 1.067 1 98.75 87 VAL A C 1
ATOM 657 O O . VAL A 1 87 ? 10.859 17.047 2.232 1 98.75 87 VAL A O 1
ATOM 660 N N . GLN A 1 88 ? 11.32 18.5 0.584 1 98.75 88 GLN A N 1
ATOM 661 C CA . GLN A 1 88 ? 10.805 19.672 1.282 1 98.75 88 GLN A CA 1
ATOM 662 C C . GLN A 1 88 ? 9.891 20.5 0.379 1 98.75 88 GLN A C 1
ATOM 664 O O . GLN A 1 88 ? 10.031 20.469 -0.846 1 98.75 88 GLN A O 1
ATOM 669 N N . GLY A 1 89 ? 8.922 21.141 0.975 1 98.81 89 GLY A N 1
ATOM 670 C CA . GLY A 1 89 ? 8.008 21.984 0.23 1 98.81 89 GLY A CA 1
ATOM 671 C C . GLY A 1 89 ? 7.035 22.75 1.12 1 98.81 89 GLY A C 1
ATOM 672 O O . GLY A 1 89 ? 7.367 23.078 2.26 1 98.81 89 GLY A O 1
ATOM 673 N N . ARG A 1 90 ? 5.957 23.109 0.522 1 98.81 90 ARG A N 1
ATOM 674 C CA . ARG A 1 90 ? 4.918 23.844 1.24 1 98.81 90 ARG A CA 1
ATOM 675 C C . ARG A 1 90 ? 3.617 23.047 1.275 1 98.81 90 ARG A C 1
ATOM 677 O O . ARG A 1 90 ? 3.406 22.156 0.452 1 98.81 90 ARG A O 1
ATOM 684 N N . PHE A 1 91 ? 2.857 23.344 2.287 1 98.25 91 PHE A N 1
ATOM 685 C CA . PHE A 1 91 ? 1.52 22.766 2.363 1 98.25 91 PHE A CA 1
ATOM 686 C C . PHE A 1 91 ? 0.47 23.844 2.549 1 98.25 91 PHE A C 1
ATOM 688 O O . PHE A 1 91 ? 0.794 24.969 2.947 1 98.25 91 PHE A O 1
ATOM 695 N N . GLY A 1 92 ? -0.79 23.469 2.133 1 96.56 92 GLY A N 1
ATOM 696 C CA . GLY A 1 92 ? -1.944 24.328 2.342 1 96.56 92 GLY A CA 1
ATOM 697 C C . GLY A 1 92 ? -3.076 23.641 3.078 1 96.56 92 GLY A C 1
ATOM 698 O O . GLY A 1 92 ? -3.145 22.406 3.111 1 96.56 92 GLY A O 1
ATOM 699 N N . TRP A 1 93 ? -3.842 24.453 3.748 1 94.62 93 TRP A N 1
ATOM 700 C CA . TRP A 1 93 ? -5.023 23.953 4.438 1 94.62 93 TRP A CA 1
ATOM 701 C C . TRP A 1 93 ? -6.199 23.812 3.473 1 94.62 93 TRP A C 1
ATOM 703 O O . TRP A 1 93 ? -6.422 24.688 2.631 1 94.62 93 TRP A O 1
ATOM 713 N N . LEU A 1 94 ? -6.82 22.641 3.635 1 92.38 94 LEU A N 1
ATOM 714 C CA . LEU A 1 94 ? -8.031 22.422 2.848 1 92.38 94 LEU A CA 1
ATOM 715 C C . LEU A 1 94 ? -9.25 23 3.562 1 92.38 94 LEU A C 1
ATOM 717 O O . LEU A 1 94 ? -9.336 22.938 4.789 1 92.38 94 LEU A O 1
ATOM 721 N N . THR A 1 95 ? -10.133 23.625 2.922 1 82.19 95 THR A N 1
ATOM 722 C CA . THR A 1 95 ? -11.297 24.281 3.494 1 82.19 95 THR A CA 1
ATOM 723 C C . THR A 1 95 ? -12.266 23.266 4.086 1 82.19 95 THR A C 1
ATOM 725 O O . THR A 1 95 ? -12.594 22.266 3.441 1 82.19 95 THR A O 1
ATOM 728 N N . GLY A 1 96 ? -12.742 23.422 5.387 1 74.75 96 GLY A N 1
ATOM 729 C CA . GLY A 1 96 ? -13.828 22.656 5.988 1 74.75 96 GLY A CA 1
ATOM 730 C C . GLY A 1 96 ? -13.375 21.359 6.617 1 74.75 96 GLY A C 1
ATOM 731 O O . GLY A 1 96 ? -14.07 20.797 7.461 1 74.75 96 GLY A O 1
ATOM 732 N N . ASP A 1 97 ? -12.273 20.75 6.32 1 72.5 97 ASP A N 1
ATOM 733 C CA . ASP A 1 97 ? -12.023 19.359 6.68 1 72.5 97 ASP A CA 1
ATOM 734 C C . ASP A 1 97 ? -10.891 19.25 7.695 1 72.5 97 ASP A C 1
ATOM 736 O O . ASP A 1 97 ? -10.477 18.141 8.055 1 72.5 97 ASP A O 1
ATOM 740 N N . ASN A 1 98 ? -10.398 20.281 8.227 1 91 98 ASN A N 1
ATOM 741 C CA . ASN A 1 98 ? -9.203 20.234 9.062 1 91 98 ASN A CA 1
ATOM 742 C C . ASN A 1 98 ? -8.125 19.344 8.453 1 91 98 ASN A C 1
ATOM 744 O O . ASN A 1 98 ? -7.605 18.438 9.117 1 91 98 ASN A O 1
ATOM 748 N N . ALA A 1 99 ? -7.867 19.531 7.188 1 95.88 99 ALA A N 1
ATOM 749 C CA . ALA A 1 99 ? -6.895 18.734 6.445 1 95.88 99 ALA A CA 1
ATOM 750 C C . ALA A 1 99 ? -5.895 19.625 5.715 1 95.88 99 ALA A C 1
ATOM 752 O O . ALA A 1 99 ? -6.176 20.797 5.441 1 95.88 99 ALA A O 1
ATOM 753 N N . ILE A 1 100 ? -4.727 19.062 5.531 1 97.12 100 ILE A N 1
ATOM 754 C CA . ILE A 1 100 ? -3.701 19.766 4.766 1 97.12 100 ILE A CA 1
ATOM 755 C C . ILE A 1 100 ? -3.367 18.969 3.504 1 97.12 100 ILE A C 1
ATOM 757 O O . ILE A 1 100 ? -3.617 17.766 3.438 1 97.12 100 ILE A O 1
ATOM 761 N N . GLU A 1 101 ? -2.877 19.672 2.479 1 97.62 101 GLU A N 1
ATOM 762 C CA . GLU A 1 101 ? -2.344 19.078 1.255 1 97.62 101 GLU A CA 1
ATOM 763 C C . GLU A 1 101 ? -0.91 19.547 1.002 1 97.62 101 GLU A C 1
ATOM 765 O O . GLU A 1 101 ? -0.612 20.734 1.066 1 97.62 101 GLU A O 1
ATOM 770 N N . LEU A 1 102 ? -0.02 18.5 0.802 1 98.44 102 LEU A N 1
ATOM 771 C CA . LEU A 1 102 ? 1.35 18.812 0.411 1 98.44 102 LEU A CA 1
ATOM 772 C C . LEU A 1 102 ? 1.417 19.219 -1.058 1 98.44 102 LEU A C 1
ATOM 774 O O . LEU A 1 102 ? 0.519 18.891 -1.838 1 98.44 102 LEU A O 1
ATOM 778 N N . ASP A 1 103 ? 2.436 20 -1.396 1 98.62 103 ASP A N 1
ATOM 779 C CA . ASP A 1 103 ? 2.602 20.438 -2.779 1 98.62 103 ASP A CA 1
ATOM 780 C C . ASP A 1 103 ? 3.127 19.297 -3.654 1 98.62 103 ASP A C 1
ATOM 782 O O . ASP A 1 103 ? 3.125 18.141 -3.238 1 98.62 103 ASP A O 1
ATOM 786 N N . SER A 1 104 ? 3.537 19.609 -4.949 1 98.19 104 SER A N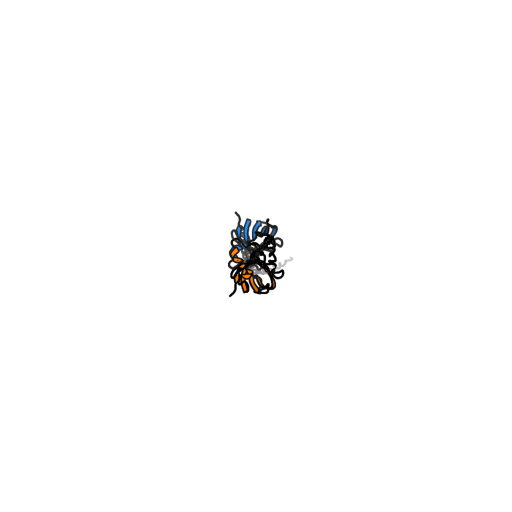 1
ATOM 787 C CA . SER A 1 104 ? 3.922 18.594 -5.93 1 98.19 104 SER A CA 1
ATOM 788 C C . SER A 1 104 ? 5.141 17.797 -5.461 1 98.19 104 SER A C 1
ATOM 790 O O . SER A 1 104 ? 5.273 16.609 -5.77 1 98.19 104 SER A O 1
ATOM 792 N N . ALA A 1 105 ? 6.043 18.391 -4.664 1 98.12 105 ALA A N 1
ATOM 793 C CA . ALA A 1 105 ? 7.211 17.688 -4.145 1 98.12 105 ALA A CA 1
ATOM 794 C C . ALA A 1 105 ? 6.801 16.562 -3.197 1 98.12 105 ALA A C 1
ATOM 796 O O . ALA A 1 105 ? 7.48 15.547 -3.104 1 98.12 105 ALA A O 1
ATOM 797 N N . GLY A 1 106 ? 5.676 16.766 -2.504 1 97.94 106 GLY A N 1
ATOM 798 C CA . GLY A 1 106 ? 5.133 15.758 -1.602 1 97.94 106 GLY A CA 1
ATOM 799 C C . GLY A 1 106 ? 4.051 14.906 -2.236 1 97.94 106 GLY A C 1
ATOM 800 O O . GLY A 1 106 ? 3.229 14.312 -1.536 1 97.94 106 GLY A O 1
ATOM 801 N N . ASP A 1 107 ? 3.961 14.938 -3.494 1 96 107 ASP A N 1
ATOM 802 C CA . ASP A 1 107 ? 3.082 14.086 -4.293 1 96 107 ASP A CA 1
ATOM 803 C C . ASP A 1 107 ? 1.614 14.406 -4.02 1 96 107 ASP A C 1
ATOM 805 O O . ASP A 1 107 ? 0.756 13.531 -4.102 1 96 107 ASP A O 1
ATOM 809 N N . HIS A 1 108 ? 1.348 15.578 -3.461 1 97.12 108 HIS A N 1
ATOM 810 C CA . HIS A 1 108 ? 0.003 16.078 -3.186 1 97.12 108 HIS A CA 1
ATOM 811 C C . HIS A 1 108 ? -0.7 15.203 -2.146 1 97.12 108 HIS A C 1
ATOM 813 O O . HIS A 1 108 ? -1.931 15.141 -2.115 1 97.12 108 HIS A O 1
ATOM 819 N N . TYR A 1 109 ? 0.099 14.508 -1.294 1 97 109 TYR A N 1
ATOM 820 C CA . TYR A 1 109 ? -0.54 13.766 -0.212 1 97 109 TYR A CA 1
ATOM 821 C C . TYR A 1 109 ? -1.375 14.688 0.665 1 97 109 TYR A C 1
ATOM 823 O O . TYR A 1 109 ? -0.991 15.836 0.91 1 97 109 TYR A O 1
ATOM 831 N N . ARG A 1 110 ? -2.502 14.156 1.134 1 96.94 110 ARG A N 1
ATOM 832 C CA . ARG A 1 110 ? -3.379 14.867 2.057 1 96.94 110 ARG A CA 1
ATOM 833 C C . ARG A 1 110 ? -3.424 14.18 3.414 1 96.94 110 ARG A C 1
ATOM 835 O O . ARG A 1 110 ? -3.398 12.945 3.492 1 96.94 110 ARG A O 1
ATOM 842 N N . TYR A 1 111 ? -3.471 15.031 4.422 1 97.75 111 TYR A N 1
ATOM 843 C CA . TYR A 1 111 ? -3.576 14.531 5.785 1 97.75 111 TYR A CA 1
ATOM 844 C C . TYR A 1 111 ? -4.676 15.258 6.551 1 97.75 111 TYR A C 1
ATOM 846 O O . TYR A 1 111 ? -4.727 16.484 6.562 1 97.75 111 TYR A O 1
ATOM 854 N N . GLN A 1 112 ? -5.574 14.453 7.18 1 96.62 112 GLN A N 1
ATOM 855 C CA . GLN A 1 112 ? -6.422 15.016 8.227 1 96.62 112 GLN A CA 1
ATOM 856 C C . GLN A 1 112 ? -5.625 15.289 9.5 1 96.62 112 GLN A C 1
ATOM 858 O O . GLN A 1 112 ? -4.871 14.438 9.961 1 96.62 112 GLN A O 1
ATOM 863 N N . VAL A 1 113 ? -5.781 16.5 9.977 1 96.62 113 VAL A N 1
ATOM 864 C CA . VAL A 1 113 ? -5.031 16.922 11.156 1 96.62 113 VAL A CA 1
ATOM 865 C C . VAL A 1 113 ? -5.887 16.719 12.406 1 96.62 113 VAL A C 1
ATOM 867 O O . VAL A 1 113 ? -6.977 17.297 12.523 1 96.62 113 VAL A O 1
ATOM 870 N N . GLY A 1 114 ? -5.41 15.797 13.297 1 94.06 114 GLY A N 1
ATOM 871 C CA . GLY A 1 114 ? -6.008 15.578 14.602 1 94.06 114 GLY A CA 1
ATOM 872 C C . GLY A 1 114 ? -5.066 15.891 15.75 1 94.06 114 GLY A C 1
ATOM 873 O O . GLY A 1 114 ? -3.965 16.406 15.539 1 94.06 114 GLY A O 1
ATOM 874 N N . GLU A 1 115 ? -5.582 15.672 16.953 1 93.19 115 GLU A N 1
ATOM 875 C CA . GLU A 1 115 ? -4.723 15.875 18.109 1 93.19 115 GLU A CA 1
ATOM 876 C C . GLU A 1 115 ? -3.57 14.875 18.125 1 93.19 115 GLU A C 1
ATOM 878 O O . GLU A 1 115 ? -3.779 13.68 18.359 1 93.19 115 GLU A O 1
ATOM 883 N N . ASN A 1 116 ? -2.432 15.258 17.859 1 95.88 116 ASN A N 1
ATOM 884 C CA . ASN A 1 116 ? -1.193 14.492 17.938 1 95.88 116 ASN A CA 1
ATOM 885 C C . ASN A 1 116 ? -1.15 13.391 16.891 1 95.88 116 ASN A C 1
ATOM 887 O O . ASN A 1 116 ? -0.557 12.328 17.109 1 95.88 116 ASN A O 1
ATOM 891 N N . ARG A 1 117 ? -1.819 13.656 15.82 1 97.31 117 ARG A N 1
ATOM 892 C CA . ARG A 1 117 ? -1.807 12.648 14.766 1 97.31 117 ARG A CA 1
ATOM 893 C C . ARG A 1 117 ? -2.166 13.273 13.422 1 97.31 117 ARG A C 1
ATOM 895 O O . ARG A 1 117 ? -2.852 14.297 13.367 1 97.31 117 ARG A O 1
ATOM 902 N N . LEU A 1 118 ? -1.667 12.758 12.391 1 97.75 118 LEU A N 1
ATOM 903 C CA . LEU A 1 118 ? -2.037 12.992 11 1 97.75 118 LEU A CA 1
ATOM 904 C C . LEU A 1 118 ? -2.545 11.711 10.344 1 97.75 118 LEU A C 1
ATOM 906 O O . LEU A 1 118 ? -1.863 10.68 10.375 1 97.75 118 LEU A O 1
ATOM 910 N N . THR A 1 119 ? -3.764 11.719 9.828 1 97.5 119 THR A N 1
ATOM 911 C CA . THR A 1 119 ? -4.297 10.578 9.094 1 97.5 119 THR A CA 1
ATOM 912 C C . THR A 1 119 ? -4.211 10.82 7.586 1 97.5 119 THR A C 1
ATOM 914 O O . THR A 1 119 ? -4.816 11.758 7.066 1 97.5 119 THR A O 1
ATOM 917 N N . MET A 1 120 ? -3.371 9.945 6.914 1 97.94 120 MET A N 1
ATOM 918 C CA . MET A 1 120 ? -3.258 10.078 5.465 1 97.94 120 MET A CA 1
ATOM 919 C C . MET A 1 120 ? -4.59 9.789 4.785 1 97.94 120 MET A C 1
ATOM 921 O O . MET A 1 120 ? -5.238 8.789 5.086 1 97.94 120 MET A O 1
ATOM 925 N N . MET A 1 121 ? -4.996 10.711 3.904 1 95.75 121 MET A N 1
ATOM 926 C CA . MET A 1 121 ? -6.262 10.578 3.188 1 95.75 121 MET A CA 1
ATOM 927 C C . MET A 1 121 ? -6.062 9.875 1.85 1 95.75 121 MET A C 1
ATOM 929 O O . MET A 1 121 ? -4.961 9.898 1.293 1 95.75 121 MET A O 1
ATOM 933 N N . SER A 1 122 ? -7.176 9.297 1.377 1 93.81 122 SER A N 1
ATOM 934 C CA . SER A 1 122 ? -7.148 8.688 0.054 1 93.81 122 SER A CA 1
ATOM 935 C C . SER A 1 122 ? -7.074 9.742 -1.044 1 93.81 122 SER A C 1
ATOM 937 O O . SER A 1 122 ? -7.336 10.922 -0.797 1 93.81 122 SER A O 1
ATOM 939 N N . GLN A 1 123 ? -6.711 9.266 -2.199 1 89.12 123 GLN A N 1
ATOM 940 C CA . GLN A 1 123 ? -6.551 10.18 -3.33 1 89.12 123 GLN A CA 1
ATOM 941 C C . GLN A 1 123 ? -7.863 10.891 -3.652 1 89.12 123 GLN A C 1
ATOM 943 O O . GLN A 1 123 ? -7.855 12.023 -4.137 1 89.12 123 GLN A O 1
ATOM 948 N N . ASP A 1 124 ? -8.961 10.344 -3.297 1 85.88 124 ASP A N 1
ATOM 949 C CA . ASP A 1 124 ? -10.25 10.953 -3.598 1 85.88 124 ASP A CA 1
ATOM 950 C C . ASP A 1 124 ? -10.688 11.898 -2.482 1 85.88 124 ASP A C 1
ATOM 952 O O . ASP A 1 124 ? -11.773 12.469 -2.533 1 85.88 124 ASP A O 1
ATOM 956 N N . GLY A 1 125 ? -9.867 12.023 -1.479 1 88.5 125 GLY A N 1
ATOM 957 C CA . GLY A 1 125 ? -10.133 12.992 -0.426 1 88.5 125 GLY A CA 1
ATOM 958 C C . GLY A 1 125 ? -10.844 12.391 0.77 1 88.5 125 GLY A C 1
ATOM 959 O O . GLY A 1 125 ? -11.148 13.094 1.737 1 88.5 125 GLY A O 1
ATOM 960 N N . THR A 1 126 ? -11.07 11.102 0.763 1 90.5 126 THR A N 1
ATOM 961 C CA . THR A 1 126 ? -11.781 10.469 1.869 1 90.5 126 THR A CA 1
ATOM 962 C C . THR A 1 126 ? -10.789 9.898 2.883 1 90.5 126 THR A C 1
ATOM 964 O O . THR A 1 126 ? -9.617 9.703 2.572 1 90.5 126 THR A O 1
ATOM 967 N N . LEU A 1 127 ? -11.344 9.672 4.094 1 93.25 127 LEU A N 1
ATOM 968 C CA . LEU A 1 127 ? -10.555 8.977 5.109 1 93.25 127 LEU A CA 1
ATOM 969 C C . LEU A 1 127 ? -10.547 7.477 4.855 1 93.25 127 LEU A C 1
ATOM 971 O O . LEU A 1 127 ? -11.508 6.93 4.309 1 93.25 127 LEU A O 1
ATOM 975 N N . PRO A 1 128 ? -9.352 6.914 5.184 1 90.19 128 PRO A N 1
ATOM 976 C CA . PRO A 1 128 ? -9.297 5.461 4.988 1 90.19 128 PRO A CA 1
ATOM 977 C C . PRO A 1 128 ? -10.375 4.723 5.785 1 90.19 128 PRO A C 1
ATOM 979 O O . PRO A 1 128 ? -10.734 5.141 6.887 1 90.19 128 PRO A O 1
ATOM 982 N N . SER A 1 129 ? -10.906 3.678 5.176 1 89.12 129 SER A N 1
ATOM 983 C CA . SER A 1 129 ? -11.875 2.779 5.801 1 89.12 129 SER A CA 1
ATOM 984 C C . SER A 1 129 ? -11.406 1.33 5.727 1 89.12 129 SER A C 1
ATOM 986 O O . SER A 1 129 ? -10.352 1.039 5.164 1 89.12 129 SER A O 1
ATOM 988 N N . GLY A 1 130 ? -12.078 0.492 6.465 1 86.25 130 GLY A N 1
ATOM 989 C CA . GLY A 1 130 ? -11.742 -0.921 6.387 1 86.25 130 GLY A CA 1
ATOM 990 C C . GLY A 1 130 ? -10.664 -1.339 7.371 1 86.25 130 GLY A C 1
ATOM 991 O O . GLY A 1 130 ? -10.312 -0.575 8.273 1 86.25 130 GLY A O 1
ATOM 992 N N . PRO A 1 131 ? -10.148 -2.557 7.125 1 86.25 131 PRO A N 1
ATOM 993 C CA . PRO A 1 131 ? -9.25 -3.154 8.117 1 86.25 131 PRO A CA 1
ATOM 994 C C . PRO A 1 131 ? -7.895 -2.451 8.188 1 86.25 131 PRO A C 1
ATOM 996 O O . PRO A 1 131 ? -7.188 -2.562 9.195 1 86.25 131 PRO A O 1
ATOM 999 N N . LEU A 1 132 ? -7.562 -1.689 7.195 1 92.38 132 LEU A N 1
ATOM 1000 C CA . LEU A 1 132 ? -6.23 -1.09 7.176 1 92.38 132 LEU A CA 1
ATOM 1001 C C . LEU A 1 132 ? -6.281 0.361 7.645 1 92.38 132 LEU A C 1
ATOM 1003 O O . LEU A 1 132 ? -5.246 1.024 7.738 1 92.38 132 LEU A O 1
ATOM 1007 N N . ALA A 1 133 ? -7.426 0.811 8.016 1 93.94 133 ALA A N 1
ATOM 1008 C CA . ALA A 1 133 ? -7.645 2.229 8.297 1 93.94 133 ALA A CA 1
ATOM 1009 C C . ALA A 1 133 ? -6.672 2.734 9.359 1 93.94 133 ALA A C 1
ATOM 1011 O O . ALA A 1 133 ? -6.086 3.811 9.211 1 93.94 133 ALA A O 1
ATOM 1012 N N . GLU A 1 134 ? -6.453 1.979 10.383 1 94.56 134 GLU A N 1
ATOM 1013 C CA . GLU A 1 134 ? -5.629 2.428 11.5 1 94.56 134 GLU A CA 1
ATOM 1014 C C . GLU A 1 134 ? -4.156 2.508 11.102 1 94.56 134 GLU A C 1
ATOM 1016 O O . GLU A 1 134 ? -3.354 3.121 11.812 1 94.56 134 GLU A O 1
ATOM 1021 N N . HIS A 1 135 ? -3.785 1.971 9.984 1 96.25 135 HIS A N 1
ATOM 1022 C CA . HIS A 1 135 ? -2.383 1.933 9.586 1 96.25 135 HIS A CA 1
ATOM 1023 C C . HIS A 1 135 ? -2.014 3.152 8.75 1 96.25 135 HIS A C 1
ATOM 1025 O O . HIS A 1 135 ? -0.847 3.338 8.391 1 96.25 135 HIS A O 1
ATOM 1031 N N . TYR A 1 136 ? -2.971 4.02 8.516 1 97.88 136 TYR A N 1
ATOM 1032 C CA . TYR A 1 136 ? -2.689 5.207 7.715 1 97.88 136 TYR A CA 1
ATOM 1033 C C . TYR A 1 136 ? -2.49 6.43 8.602 1 97.88 136 TYR A C 1
ATOM 1035 O O . TYR A 1 136 ? -2.631 7.566 8.141 1 97.88 136 TYR A O 1
ATOM 1043 N N . VAL A 1 137 ? -2.146 6.18 9.875 1 98.06 137 VAL A N 1
ATOM 1044 C CA . VAL A 1 137 ? -2.01 7.25 10.859 1 98.06 137 VAL A CA 1
ATOM 1045 C C . VAL A 1 137 ? -0.534 7.473 11.18 1 98.06 137 VAL A C 1
ATOM 1047 O O . VAL A 1 137 ? 0.196 6.52 11.461 1 98.06 137 VAL A O 1
ATOM 1050 N N . LEU A 1 138 ? -0.044 8.711 11.023 1 98.5 138 LEU A N 1
ATOM 1051 C CA . LEU A 1 138 ? 1.212 9.172 11.602 1 98.5 138 LEU A CA 1
ATOM 1052 C C . LEU A 1 138 ? 0.983 9.766 12.992 1 98.5 138 LEU A C 1
ATOM 1054 O O . LEU A 1 138 ? 0.034 10.523 13.195 1 98.5 138 LEU A O 1
ATOM 1058 N N . LYS A 1 139 ? 1.785 9.367 13.93 1 98.38 139 LYS A N 1
ATOM 1059 C CA . LYS A 1 139 ? 1.656 9.859 15.297 1 98.38 139 LYS A CA 1
ATOM 1060 C C . LYS A 1 139 ? 2.75 10.875 15.625 1 98.38 139 LYS A C 1
ATOM 1062 O O . LYS A 1 139 ? 3.885 10.742 15.156 1 98.38 139 LYS A O 1
ATOM 1067 N N . ARG A 1 140 ? 2.402 11.82 16.422 1 97.62 140 ARG A N 1
ATOM 1068 C CA . ARG A 1 140 ? 3.359 12.852 16.812 1 97.62 140 ARG A CA 1
ATOM 1069 C C . ARG A 1 140 ? 4.52 12.242 17.594 1 97.62 140 ARG A C 1
ATOM 1071 O O . ARG A 1 140 ? 4.309 11.398 18.469 1 97.62 140 ARG A O 1
ATOM 1078 N N . SER A 1 141 ? 5.707 12.617 17.062 1 92.5 141 SER A N 1
ATOM 1079 C CA . SER A 1 141 ? 6.898 12.141 17.766 1 92.5 141 SER A CA 1
ATOM 1080 C C . SER A 1 141 ? 7.297 13.086 18.891 1 92.5 141 SER A C 1
ATOM 1082 O O . SER A 1 141 ? 7.109 14.297 18.781 1 92.5 141 SER A O 1
ATOM 1084 N N . GLN A 1 142 ? 7.398 12.602 20.172 1 72.38 142 GLN A N 1
ATOM 1085 C CA . GLN A 1 142 ? 7.812 13.406 21.312 1 72.38 142 GLN A CA 1
ATOM 1086 C C . GLN A 1 142 ? 9.203 14 21.094 1 72.38 142 GLN A C 1
ATOM 1088 O O . GLN A 1 142 ? 10.008 13.445 20.359 1 72.38 142 GLN A O 1
ATOM 1093 N N . MET B 1 1 ? 48.781 -107.375 -33.906 1 34.66 1 MET B N 1
ATOM 1094 C CA . MET B 1 1 ? 48.156 -107 -32.656 1 34.66 1 MET B CA 1
ATOM 1095 C C . MET B 1 1 ? 48.938 -105.875 -31.953 1 34.66 1 MET B C 1
ATOM 1097 O O . MET B 1 1 ? 49.625 -106.125 -30.953 1 34.66 1 MET B O 1
ATOM 1101 N N . LYS B 1 2 ? 49.438 -105 -32.844 1 38.69 2 LYS B N 1
ATOM 1102 C CA . LYS B 1 2 ? 50.375 -103.875 -32.688 1 38.69 2 LYS B CA 1
ATOM 1103 C C . LYS B 1 2 ? 49.812 -102.812 -31.781 1 38.69 2 LYS B C 1
ATOM 1105 O O . LYS B 1 2 ? 48.719 -102.25 -32.031 1 38.69 2 LYS B O 1
ATOM 1110 N N . THR B 1 3 ? 50.094 -102.938 -30.422 1 40.09 3 THR B N 1
ATOM 1111 C CA . THR B 1 3 ? 49.812 -102.312 -29.156 1 40.09 3 THR B CA 1
ATOM 1112 C C . THR B 1 3 ? 50.156 -100.812 -29.203 1 40.09 3 THR B C 1
ATOM 1114 O O . THR B 1 3 ? 51.312 -100.438 -29.141 1 40.09 3 THR B O 1
ATOM 1117 N N . LEU B 1 4 ? 49.594 -100.125 -30.297 1 40.12 4 LEU B N 1
ATOM 1118 C CA . LEU B 1 4 ? 49.938 -98.75 -30.531 1 40.12 4 LEU B CA 1
ATOM 1119 C C . LEU B 1 4 ? 49.625 -97.875 -29.297 1 40.12 4 LEU B C 1
ATOM 1121 O O . LEU B 1 4 ? 48.531 -98 -28.75 1 40.12 4 LEU B O 1
ATOM 1125 N N . LEU B 1 5 ? 50.656 -97.438 -28.562 1 40.66 5 LEU B N 1
ATOM 1126 C CA . LEU B 1 5 ? 50.906 -96.75 -27.312 1 40.66 5 LEU B CA 1
ATOM 1127 C C . LEU B 1 5 ? 50.25 -95.375 -27.344 1 40.66 5 LEU B C 1
ATOM 1129 O O . LEU B 1 5 ? 50.469 -94.562 -28.266 1 40.66 5 LEU B O 1
ATOM 1133 N N . PRO B 1 6 ? 49.031 -95.125 -26.625 1 42.25 6 PRO B N 1
ATOM 1134 C CA . PRO B 1 6 ? 48.125 -94 -26.609 1 42.25 6 PRO B CA 1
ATOM 1135 C C . PRO B 1 6 ? 48.781 -92.75 -26 1 42.25 6 PRO B C 1
ATOM 1137 O O . PRO B 1 6 ? 49.219 -92.75 -24.859 1 42.25 6 PRO B O 1
ATOM 1140 N N . VAL B 1 7 ? 49.594 -92 -26.781 1 36.16 7 VAL B N 1
ATOM 1141 C CA . VAL B 1 7 ? 50.375 -90.812 -26.297 1 36.16 7 VAL B CA 1
ATOM 1142 C C . VAL B 1 7 ? 49.406 -89.812 -25.719 1 36.16 7 VAL B C 1
ATOM 1144 O O . VAL B 1 7 ? 48.5 -89.312 -26.422 1 36.16 7 VAL B O 1
ATOM 1147 N N . LEU B 1 8 ? 49.156 -89.812 -24.328 1 35.09 8 LEU B N 1
ATOM 1148 C CA . LEU B 1 8 ? 48.312 -89.062 -23.391 1 35.09 8 LEU B CA 1
ATOM 1149 C C . LEU B 1 8 ? 48.719 -87.562 -23.391 1 35.09 8 LEU B C 1
ATOM 1151 O O . LEU B 1 8 ? 49.781 -87.188 -22.922 1 35.09 8 LEU B O 1
ATOM 1155 N N . ALA B 1 9 ? 48.531 -86.812 -24.562 1 32.84 9 ALA B N 1
ATOM 1156 C CA . ALA B 1 9 ? 49.031 -85.438 -24.672 1 32.84 9 ALA B CA 1
ATOM 1157 C C . ALA B 1 9 ? 48.344 -84.562 -23.656 1 32.84 9 ALA B C 1
ATOM 1159 O O . ALA B 1 9 ? 47.094 -84.5 -23.594 1 32.84 9 ALA B O 1
ATOM 1160 N N . LEU B 1 10 ? 48.969 -84.188 -22.5 1 33.56 10 LEU B N 1
ATOM 1161 C CA . LEU B 1 10 ? 48.719 -83.375 -21.281 1 33.56 10 LEU B CA 1
ATOM 1162 C C . LEU B 1 10 ? 48.469 -81.938 -21.609 1 33.56 10 LEU B C 1
ATOM 1164 O O . LEU B 1 10 ? 49.406 -81.188 -21.969 1 33.56 10 LEU B O 1
ATOM 1168 N N . ALA B 1 11 ? 47.531 -81.562 -22.578 1 32.41 11 ALA B N 1
ATOM 1169 C CA . ALA B 1 11 ? 47.469 -80.125 -22.969 1 32.41 11 ALA B CA 1
ATOM 1170 C C . ALA B 1 11 ? 47.094 -79.25 -21.781 1 32.41 11 ALA B C 1
ATOM 1172 O O . ALA B 1 11 ? 46.125 -79.562 -21.078 1 32.41 11 ALA B O 1
ATOM 1173 N N . ALA B 1 12 ? 48.031 -78.438 -21.219 1 32.62 12 ALA B N 1
ATOM 1174 C CA . ALA B 1 12 ? 48.125 -77.5 -20.109 1 32.62 12 ALA B CA 1
ATOM 1175 C C . ALA B 1 12 ? 47.156 -76.312 -20.297 1 32.62 12 ALA B C 1
ATOM 1177 O O . ALA B 1 12 ? 47.219 -75.625 -21.312 1 32.62 12 ALA B O 1
ATOM 1178 N N . LEU B 1 13 ? 45.875 -76.438 -19.797 1 30.7 13 LEU B N 1
ATOM 1179 C CA . LEU B 1 13 ? 44.75 -75.438 -19.828 1 30.7 13 LEU B CA 1
ATOM 1180 C C . LEU B 1 13 ? 45.094 -74.188 -19.094 1 30.7 13 LEU B C 1
ATOM 1182 O O . LEU B 1 13 ? 45.375 -74.188 -17.891 1 30.7 13 LEU B O 1
ATOM 1186 N N . LEU B 1 14 ? 45.938 -73.25 -19.688 1 33.31 14 LEU B N 1
ATOM 1187 C CA . LEU B 1 14 ? 46.281 -72 -19.125 1 33.31 14 LEU B CA 1
ATOM 1188 C C . LEU B 1 14 ? 45.031 -71.125 -18.844 1 33.31 14 LEU B C 1
ATOM 1190 O O . LEU B 1 14 ? 44.25 -70.875 -19.75 1 33.31 14 LEU B O 1
ATOM 1194 N N . SER B 1 15 ? 44.344 -71.25 -17.688 1 31.62 15 SER B N 1
ATOM 1195 C CA . SER B 1 15 ? 43.125 -70.625 -17.188 1 31.62 15 SER B CA 1
ATOM 1196 C C . SER B 1 15 ? 43.312 -69.125 -17.047 1 31.62 15 SER B C 1
ATOM 1198 O O . SER B 1 15 ? 44.094 -68.688 -16.188 1 31.62 15 SER B O 1
ATOM 1200 N N . ALA B 1 16 ? 43.469 -68.312 -18.156 1 33.28 16 ALA B N 1
ATOM 1201 C CA . ALA B 1 16 ? 43.656 -66.875 -18.125 1 33.28 16 ALA B CA 1
ATOM 1202 C C . ALA B 1 16 ? 42.531 -66.188 -17.375 1 33.28 16 ALA B C 1
ATOM 1204 O O . ALA B 1 16 ? 41.344 -66.5 -17.594 1 33.28 16 ALA B O 1
ATOM 1205 N N . CYS B 1 17 ? 42.781 -65.625 -16.125 1 32.5 17 CYS B N 1
ATOM 1206 C CA . CYS B 1 17 ? 42.062 -64.812 -15.133 1 32.5 17 CYS B CA 1
ATOM 1207 C C . CYS B 1 17 ? 41.5 -63.531 -15.75 1 32.5 17 CYS B C 1
ATOM 1209 O O . CYS B 1 17 ? 42.25 -62.594 -15.969 1 32.5 17 CYS B O 1
ATOM 1211 N N . ASN B 1 18 ? 41 -63.438 -17.016 1 30.47 18 ASN B N 1
ATOM 1212 C CA . ASN B 1 18 ? 40.594 -62.094 -17.438 1 30.47 18 ASN B CA 1
ATOM 1213 C C . ASN B 1 18 ? 39.5 -61.531 -16.562 1 30.47 18 ASN B C 1
ATOM 1215 O O . ASN B 1 18 ? 38.344 -62 -16.609 1 30.47 18 ASN B O 1
ATOM 1219 N N . ALA B 1 19 ? 39.688 -61.125 -15.25 1 32.12 19 ALA B N 1
ATOM 1220 C CA . ALA B 1 19 ? 38.688 -60.562 -14.344 1 32.12 19 ALA B CA 1
ATOM 1221 C C . ALA B 1 19 ? 38.094 -59.281 -14.922 1 32.12 19 ALA B C 1
ATOM 1223 O O . ALA B 1 19 ? 38.781 -58.312 -15.164 1 32.12 19 ALA B O 1
ATOM 1224 N N . ASN B 1 20 ? 37.125 -59.406 -15.867 1 31.83 20 ASN B N 1
ATOM 1225 C CA . ASN B 1 20 ? 36.312 -58.281 -16.375 1 31.83 20 ASN B CA 1
ATOM 1226 C C . ASN B 1 20 ? 35.656 -57.5 -15.242 1 31.83 20 ASN B C 1
ATOM 1228 O O . ASN B 1 20 ? 34.781 -58.031 -14.539 1 31.83 20 ASN B O 1
ATOM 1232 N N . ALA B 1 21 ? 36.281 -56.656 -14.453 1 35.44 21 ALA B N 1
ATOM 1233 C CA . ALA B 1 21 ? 35.656 -55.875 -13.398 1 35.44 21 ALA B CA 1
ATOM 1234 C C . ALA B 1 21 ? 34.562 -54.969 -13.984 1 35.44 21 ALA B C 1
ATOM 1236 O O . ALA B 1 21 ? 34.844 -54.156 -14.883 1 35.44 21 ALA B O 1
ATOM 1237 N N . PRO B 1 22 ? 33.312 -55.438 -14.055 1 35.72 22 PRO B N 1
ATOM 1238 C CA . PRO B 1 22 ? 32.281 -54.5 -14.57 1 35.72 22 PRO B CA 1
ATOM 1239 C C . PRO B 1 22 ? 32.25 -53.188 -13.836 1 35.72 22 PRO B C 1
ATOM 1241 O O . PRO B 1 22 ? 32.5 -53.125 -12.625 1 35.72 22 PRO B O 1
ATOM 1244 N N . SER B 1 23 ? 32.875 -52.094 -14.344 1 35.16 23 SER B N 1
ATOM 1245 C CA . SER B 1 23 ? 32.719 -50.75 -13.82 1 35.16 23 SER B CA 1
ATOM 1246 C C . SER B 1 23 ? 31.266 -50.375 -13.586 1 35.16 23 SER B C 1
ATOM 1248 O O . SER B 1 23 ? 30.484 -50.312 -14.523 1 35.16 23 SER B O 1
ATOM 1250 N N . ASP B 1 24 ? 30.656 -50.844 -12.523 1 35.28 24 ASP B N 1
ATOM 1251 C CA . ASP B 1 24 ? 29.344 -50.344 -12.078 1 35.28 24 ASP B CA 1
ATOM 1252 C C . ASP B 1 24 ? 29.266 -48.844 -12.148 1 35.28 24 ASP B C 1
ATOM 1254 O O . ASP B 1 24 ? 29.953 -48.125 -11.414 1 35.28 24 ASP B O 1
ATOM 1258 N N . THR B 1 25 ? 29.234 -48.219 -13.336 1 36.12 25 THR B N 1
ATOM 1259 C CA . THR B 1 25 ? 28.938 -46.812 -13.422 1 36.12 25 THR B CA 1
ATOM 1260 C C . THR B 1 25 ? 27.734 -46.469 -12.562 1 36.12 25 THR B C 1
ATOM 1262 O O . THR B 1 25 ? 26.656 -47.031 -12.742 1 36.12 25 THR B O 1
ATOM 1265 N N . PRO B 1 26 ? 27.953 -45.938 -11.328 1 37.12 26 PRO B N 1
ATOM 1266 C CA . PRO B 1 26 ? 26.781 -45.562 -10.523 1 37.12 26 PRO B CA 1
ATOM 1267 C C . PRO B 1 26 ? 25.703 -44.875 -11.344 1 37.12 26 PRO B C 1
ATOM 1269 O O . PRO B 1 26 ? 26.016 -44.062 -12.227 1 37.12 26 PRO B O 1
ATOM 1272 N N . GLU B 1 27 ? 24.656 -45.562 -11.805 1 39.19 27 GLU B N 1
ATOM 1273 C CA . GLU B 1 27 ? 23.469 -44.938 -12.344 1 39.19 27 GLU B CA 1
ATOM 1274 C C . GLU B 1 27 ? 23.188 -43.594 -11.648 1 39.19 27 GLU B C 1
ATOM 1276 O O . GLU B 1 27 ? 23.266 -43.5 -10.422 1 39.19 27 GLU B O 1
ATOM 1281 N N . GLY B 1 28 ? 23.438 -42.5 -12.367 1 37.38 28 GLY B N 1
ATOM 1282 C CA . GLY B 1 28 ? 23.125 -41.156 -11.922 1 37.38 28 GLY B CA 1
ATOM 1283 C C . GLY B 1 28 ? 21.875 -41.094 -11.07 1 37.38 28 GLY B C 1
ATOM 1284 O O . GLY B 1 28 ? 20.953 -41.875 -11.25 1 37.38 28 GLY B O 1
ATOM 1285 N N . ALA B 1 29 ? 22.031 -40.688 -9.758 1 42.72 29 ALA B N 1
ATOM 1286 C CA . ALA B 1 29 ? 20.922 -40.406 -8.844 1 42.72 29 ALA B CA 1
ATOM 1287 C C . ALA B 1 29 ? 19.734 -39.812 -9.602 1 42.72 29 ALA B C 1
ATOM 1289 O O . ALA B 1 29 ? 19.922 -39.062 -10.562 1 42.72 29 ALA B O 1
ATOM 1290 N N . PRO B 1 30 ? 18.641 -40.594 -9.727 1 42.97 30 PRO B N 1
ATOM 1291 C CA . PRO B 1 30 ? 17.5 -39.938 -10.352 1 42.97 30 PRO B CA 1
ATOM 1292 C C . PRO B 1 30 ? 17.422 -38.469 -10.008 1 42.97 30 PRO B C 1
ATOM 1294 O O . PRO B 1 30 ? 17.906 -38.031 -8.969 1 42.97 30 PRO B O 1
ATOM 1297 N N . PRO B 1 31 ? 17.375 -37.562 -11.023 1 41.5 31 PRO B N 1
ATOM 1298 C CA . PRO B 1 31 ? 17.219 -36.156 -10.656 1 41.5 31 PRO B CA 1
ATOM 1299 C C . PRO B 1 31 ? 16.281 -35.969 -9.469 1 41.5 31 PRO B C 1
ATOM 1301 O O . PRO B 1 31 ? 15.414 -36.812 -9.219 1 41.5 31 PRO B O 1
ATOM 1304 N N . PRO B 1 32 ? 16.75 -35.406 -8.383 1 39.22 32 PRO B N 1
ATOM 1305 C CA . PRO B 1 32 ? 15.805 -35.094 -7.309 1 39.22 32 PRO B CA 1
ATOM 1306 C C . PRO B 1 32 ? 14.383 -34.875 -7.824 1 39.22 32 PRO B C 1
ATOM 1308 O O . PRO B 1 32 ? 14.203 -34.438 -8.953 1 39.22 32 PRO B O 1
ATOM 1311 N N . ASP B 1 33 ? 13.508 -35.844 -7.625 1 37.84 33 ASP B N 1
ATOM 1312 C CA . ASP B 1 33 ? 12.086 -35.531 -7.801 1 37.84 33 ASP B CA 1
ATOM 1313 C C . ASP B 1 33 ? 11.766 -34.094 -7.453 1 37.84 33 ASP B C 1
ATOM 1315 O O . ASP B 1 33 ? 11.742 -33.719 -6.277 1 37.84 33 ASP B O 1
ATOM 1319 N N . THR B 1 34 ? 12.367 -33.125 -8.031 1 38.91 34 THR B N 1
ATOM 1320 C CA . THR B 1 34 ? 11.867 -31.766 -7.816 1 38.91 34 THR B CA 1
ATOM 1321 C C . THR B 1 34 ? 10.344 -31.75 -7.754 1 38.91 34 THR B C 1
ATOM 1323 O O . THR B 1 34 ? 9.672 -31.594 -8.781 1 38.91 34 THR B O 1
ATOM 1326 N N . HIS B 1 35 ? 9.719 -32.719 -7.203 1 44.62 35 HIS B N 1
ATOM 1327 C CA . HIS B 1 35 ? 8.305 -32.562 -6.875 1 44.62 35 HIS B CA 1
ATOM 1328 C C . HIS B 1 35 ? 8.008 -31.203 -6.266 1 44.62 35 HIS B C 1
ATOM 1330 O O . HIS B 1 35 ? 8.047 -31.047 -5.043 1 44.62 35 HIS B O 1
ATOM 1336 N N . THR B 1 36 ? 8.523 -30.109 -6.805 1 53.56 36 THR B N 1
ATOM 1337 C CA . THR B 1 36 ? 8.258 -28.734 -6.41 1 53.56 36 THR B CA 1
ATOM 1338 C C . THR B 1 36 ? 6.762 -28.484 -6.289 1 53.56 36 THR B C 1
ATOM 1340 O O . THR B 1 36 ? 5.953 -29.266 -6.797 1 53.56 36 THR B O 1
ATOM 1343 N N . SER B 1 37 ? 6.25 -27.516 -5.383 1 53.5 37 SER B N 1
ATOM 1344 C CA . SER B 1 37 ? 4.863 -27.062 -5.293 1 53.5 37 SER B CA 1
ATOM 1345 C C . SER B 1 37 ? 4.172 -27.141 -6.652 1 53.5 37 SER B C 1
ATOM 1347 O O . SER B 1 37 ? 2.977 -27.438 -6.73 1 53.5 37 SER B O 1
ATOM 1349 N N . ARG B 1 38 ? 4.934 -27.062 -7.648 1 61.28 38 ARG B N 1
ATOM 1350 C CA . ARG B 1 38 ? 4.379 -27.156 -8.992 1 61.28 38 ARG B CA 1
ATOM 1351 C C . ARG B 1 38 ? 3.719 -28.516 -9.211 1 61.28 38 ARG B C 1
ATOM 1353 O O . ARG B 1 38 ? 2.621 -28.594 -9.766 1 61.28 38 ARG B O 1
ATOM 1360 N N . ASN B 1 39 ? 4.379 -29.516 -8.766 1 63.72 39 ASN B N 1
ATOM 1361 C CA . ASN B 1 39 ? 3.889 -30.859 -9.039 1 63.72 39 ASN B CA 1
ATOM 1362 C C . ASN B 1 39 ? 2.971 -31.359 -7.93 1 63.72 39 ASN B C 1
ATOM 1364 O O . ASN B 1 39 ? 2.23 -32.344 -8.117 1 63.72 39 ASN B O 1
ATOM 1368 N N . SER B 1 40 ? 3.057 -30.625 -6.836 1 62.91 40 SER B N 1
ATOM 1369 C CA . SER B 1 40 ? 2.373 -31.234 -5.703 1 62.91 40 SER B CA 1
ATOM 1370 C C . SER B 1 40 ? 1.177 -30.406 -5.262 1 62.91 40 SER B C 1
ATOM 1372 O O . SER B 1 40 ? 0.26 -30.922 -4.617 1 62.91 40 SER B O 1
ATOM 1374 N N . LEU B 1 41 ? 1.138 -29.125 -5.684 1 68.94 41 LEU B N 1
ATOM 1375 C CA . LEU B 1 41 ? 0.055 -28.281 -5.199 1 68.94 41 LEU B CA 1
ATOM 1376 C C . LEU B 1 41 ? -1.013 -28.094 -6.273 1 68.94 41 LEU B C 1
ATOM 1378 O O . LEU B 1 41 ? -0.72 -28.188 -7.469 1 68.94 41 LEU B O 1
ATOM 1382 N N . ASP B 1 42 ? -2.27 -28.25 -5.871 1 87.38 42 ASP B N 1
ATOM 1383 C CA . ASP B 1 42 ? -3.406 -27.844 -6.688 1 87.38 42 ASP B CA 1
ATOM 1384 C C . ASP B 1 42 ? -3.471 -26.312 -6.797 1 87.38 42 ASP B C 1
ATOM 1386 O O . ASP B 1 42 ? -4.266 -25.672 -6.109 1 87.38 42 ASP B O 1
ATOM 1390 N N . TRP B 1 43 ? -2.527 -25.75 -7.648 1 94.06 43 TRP B N 1
ATOM 1391 C CA . TRP B 1 43 ? -2.338 -24.297 -7.68 1 94.06 43 TRP B CA 1
ATOM 1392 C C . TRP B 1 43 ? -3.258 -23.641 -8.711 1 94.06 43 TRP B C 1
ATOM 1394 O O . TRP B 1 43 ? -3.547 -22.453 -8.625 1 94.06 43 TRP B O 1
ATOM 1404 N N . GLN B 1 44 ? -3.656 -24.422 -9.719 1 95.69 44 GLN B N 1
ATOM 1405 C CA . GLN B 1 44 ? -4.594 -23.844 -10.68 1 95.69 44 GLN B CA 1
ATOM 1406 C C . GLN B 1 44 ? -5.883 -23.406 -10 1 95.69 44 GLN B C 1
ATOM 1408 O O . GLN B 1 44 ? -6.402 -24.094 -9.125 1 95.69 44 GLN B O 1
ATOM 1413 N N . GLY B 1 45 ? -6.383 -22.219 -10.352 1 97.38 45 GLY B N 1
ATOM 1414 C CA . GLY B 1 45 ? -7.605 -21.719 -9.75 1 97.38 45 GLY B CA 1
ATOM 1415 C C . GLY B 1 45 ? -7.625 -20.203 -9.609 1 97.38 45 GLY B C 1
ATOM 1416 O O . GLY B 1 45 ? -6.789 -19.516 -10.195 1 97.38 45 GLY B O 1
ATOM 1417 N N . THR B 1 46 ? -8.68 -19.734 -9.055 1 98.56 46 THR B N 1
ATOM 1418 C CA . THR B 1 46 ? -8.883 -18.312 -8.828 1 98.56 46 THR B CA 1
ATOM 1419 C C . THR B 1 46 ? -8.664 -17.969 -7.355 1 98.56 46 THR B C 1
ATOM 1421 O O . THR B 1 46 ? -9.125 -18.672 -6.465 1 98.56 46 THR B O 1
ATOM 1424 N N . TYR B 1 47 ? -7.871 -16.969 -7.219 1 98.75 47 TYR B N 1
ATOM 1425 C CA . TYR B 1 47 ? -7.547 -16.422 -5.902 1 98.75 47 TYR B CA 1
ATOM 1426 C C . TYR B 1 47 ? -7.98 -14.969 -5.789 1 98.75 47 TYR B C 1
ATOM 1428 O O . TYR B 1 47 ? -7.891 -14.211 -6.758 1 98.75 47 TYR B O 1
ATOM 1436 N N . GLN B 1 48 ? -8.461 -14.586 -4.59 1 98.62 48 GLN B N 1
ATOM 1437 C CA . GLN B 1 48 ? -8.906 -13.203 -4.441 1 98.62 48 GLN B CA 1
ATOM 1438 C C . GLN B 1 48 ? -8.648 -12.688 -3.029 1 98.62 48 GLN B C 1
ATOM 1440 O O . GLN B 1 48 ? -8.508 -13.477 -2.092 1 98.62 48 GLN B O 1
ATOM 1445 N N . GLY B 1 49 ? -8.555 -11.375 -2.918 1 97.31 49 GLY B N 1
ATOM 1446 C CA . GLY B 1 49 ? -8.367 -10.656 -1.667 1 97.31 49 GLY B CA 1
ATOM 1447 C C . GLY B 1 49 ? -8.25 -9.156 -1.85 1 97.31 49 GLY B C 1
ATOM 1448 O O . GLY B 1 49 ? -8.297 -8.656 -2.975 1 97.31 49 GLY B O 1
ATOM 1449 N N . VAL B 1 50 ? -8.242 -8.477 -0.755 1 96.56 50 VAL B N 1
ATOM 1450 C CA . VAL B 1 50 ? -7.953 -7.047 -0.738 1 96.56 50 VAL B CA 1
ATOM 1451 C C . VAL B 1 50 ? -6.555 -6.805 -0.178 1 96.56 50 VAL B C 1
ATOM 1453 O O . VAL B 1 50 ? -6.301 -7.059 1.002 1 96.56 50 VAL B O 1
ATOM 1456 N N . LEU B 1 51 ? -5.598 -6.312 -1.079 1 97.56 51 LEU B N 1
ATOM 1457 C CA . LEU B 1 51 ? -4.207 -6.062 -0.722 1 97.56 51 LEU B CA 1
ATOM 1458 C C . LEU B 1 51 ? -4.012 -4.617 -0.271 1 97.56 51 LEU B C 1
ATOM 1460 O O . LEU B 1 51 ? -4.809 -3.742 -0.62 1 97.56 51 LEU B O 1
ATOM 1464 N N . PRO B 1 52 ? -2.98 -4.434 0.525 1 96.81 52 PRO B N 1
ATOM 1465 C CA . PRO B 1 52 ? -2.699 -3.064 0.96 1 96.81 52 PRO B CA 1
ATOM 1466 C C . PRO B 1 52 ? -2.461 -2.111 -0.208 1 96.81 52 PRO B C 1
ATOM 1468 O O . PRO B 1 52 ? -1.986 -2.533 -1.267 1 96.81 52 PRO B O 1
ATOM 1471 N N . CYS B 1 53 ? -2.807 -0.886 0.016 1 96.19 53 CYS B N 1
ATOM 1472 C CA . CYS B 1 53 ? -2.625 0.239 -0.894 1 96.19 53 CYS B CA 1
ATOM 1473 C C . CYS B 1 53 ? -1.942 1.405 -0.187 1 96.19 53 CYS B C 1
ATOM 1475 O O . CYS B 1 53 ? -2.207 1.665 0.988 1 96.19 53 CYS B O 1
ATOM 1477 N N . ALA B 1 54 ? -1.129 2.133 -0.934 1 93.62 54 ALA B N 1
ATOM 1478 C CA . ALA B 1 54 ? -0.399 3.229 -0.303 1 93.62 54 ALA B CA 1
ATOM 1479 C C . ALA B 1 54 ? -1.341 4.367 0.076 1 93.62 54 ALA B C 1
ATOM 1481 O O . ALA B 1 54 ? -1.203 4.965 1.146 1 93.62 54 ALA B O 1
ATOM 1482 N N . ASP B 1 55 ? -2.326 4.719 -0.754 1 92.62 55 ASP B N 1
ATOM 1483 C CA . ASP B 1 55 ? -3.141 5.91 -0.532 1 92.62 55 ASP B CA 1
ATOM 1484 C C . ASP B 1 55 ? -4.598 5.656 -0.905 1 92.62 55 ASP B C 1
ATOM 1486 O O . ASP B 1 55 ? -5.27 6.535 -1.449 1 92.62 55 ASP B O 1
ATOM 1490 N N . CYS B 1 56 ? -5.094 4.52 -0.69 1 93.56 56 CYS B N 1
ATOM 1491 C CA . CYS B 1 56 ? -6.477 4.066 -0.804 1 93.56 56 CYS B CA 1
ATOM 1492 C C . CYS B 1 56 ? -6.777 2.973 0.214 1 93.56 56 CYS B C 1
ATOM 1494 O O . CYS B 1 56 ? -5.859 2.387 0.792 1 93.56 56 CYS B O 1
ATOM 1496 N N . PRO B 1 57 ? -8.055 2.605 0.374 1 93.06 57 PRO B N 1
ATOM 1497 C CA . PRO B 1 57 ? -8.391 1.655 1.438 1 93.06 57 PRO B CA 1
ATOM 1498 C C . PRO B 1 57 ? -7.855 0.252 1.166 1 93.06 57 PRO B C 1
ATOM 1500 O O . PRO B 1 57 ? -7.684 -0.539 2.098 1 93.06 57 PRO B O 1
ATOM 1503 N N . GLY B 1 58 ? -7.648 -0.039 -0.119 1 95.12 58 GLY B N 1
ATOM 1504 C CA . GLY B 1 58 ? -7.207 -1.365 -0.519 1 95.12 58 GLY B CA 1
ATOM 1505 C C . GLY B 1 58 ? -7.289 -1.597 -2.016 1 95.12 58 GLY B C 1
ATOM 1506 O O . GLY B 1 58 ? -7.898 -0.806 -2.738 1 95.12 58 GLY B O 1
ATOM 1507 N N . ILE B 1 59 ? -6.602 -2.592 -2.426 1 96.5 59 ILE B N 1
ATOM 1508 C CA . ILE B 1 59 ? -6.633 -3.037 -3.814 1 96.5 59 ILE B CA 1
ATOM 1509 C C . ILE B 1 59 ? -7.32 -4.395 -3.906 1 96.5 59 ILE B C 1
ATOM 1511 O O . ILE B 1 59 ? -6.742 -5.418 -3.525 1 96.5 59 ILE B O 1
ATOM 1515 N N . ARG B 1 60 ? -8.555 -4.363 -4.34 1 96.81 60 ARG B N 1
ATOM 1516 C CA . ARG B 1 60 ? -9.219 -5.637 -4.609 1 96.81 60 ARG B CA 1
ATOM 1517 C C . ARG B 1 60 ? -8.547 -6.371 -5.766 1 96.81 60 ARG B C 1
ATOM 1519 O O . ARG B 1 60 ? -8.391 -5.812 -6.855 1 96.81 60 ARG B O 1
ATOM 1526 N N . THR B 1 61 ? -8.117 -7.59 -5.512 1 98.12 61 THR B N 1
ATOM 1527 C CA . THR B 1 61 ? -7.316 -8.344 -6.473 1 98.12 61 THR B CA 1
ATOM 1528 C C . THR B 1 61 ? -7.918 -9.727 -6.703 1 98.12 61 THR B C 1
ATOM 1530 O O . THR B 1 61 ? -8.234 -10.438 -5.746 1 98.12 61 THR B O 1
ATOM 1533 N N . VAL B 1 62 ? -8.141 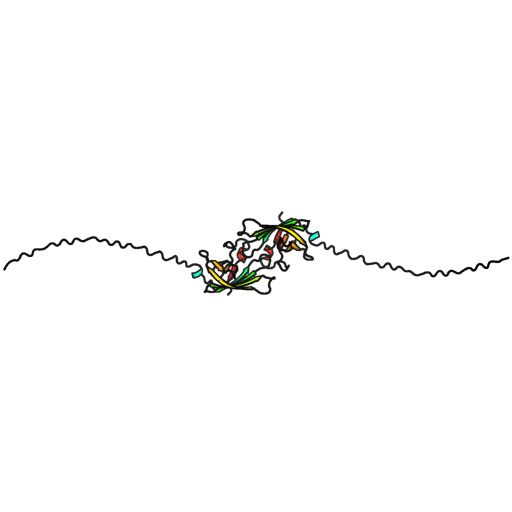-10.086 -7.914 1 98.75 62 VAL B N 1
ATOM 1534 C CA . VAL B 1 62 ? -8.523 -11.43 -8.344 1 98.75 62 VAL B CA 1
ATOM 1535 C C . VAL B 1 62 ? -7.508 -11.961 -9.352 1 98.75 62 VAL B C 1
ATOM 1537 O O . VAL B 1 62 ? -7.289 -11.344 -10.406 1 98.75 62 VAL B O 1
ATOM 1540 N N . LEU B 1 63 ? -6.844 -13.078 -9.031 1 98.88 63 LEU B N 1
ATOM 1541 C CA . LEU B 1 63 ? -5.844 -13.703 -9.883 1 98.88 63 LEU B CA 1
ATOM 1542 C C . LEU B 1 63 ? -6.25 -15.133 -10.242 1 98.88 63 LEU B C 1
ATOM 1544 O O . LEU B 1 63 ? -6.422 -15.969 -9.352 1 98.88 63 LEU B O 1
ATOM 1548 N N . THR B 1 64 ? -6.496 -15.352 -11.492 1 98.81 64 THR B N 1
ATOM 1549 C CA . THR B 1 64 ?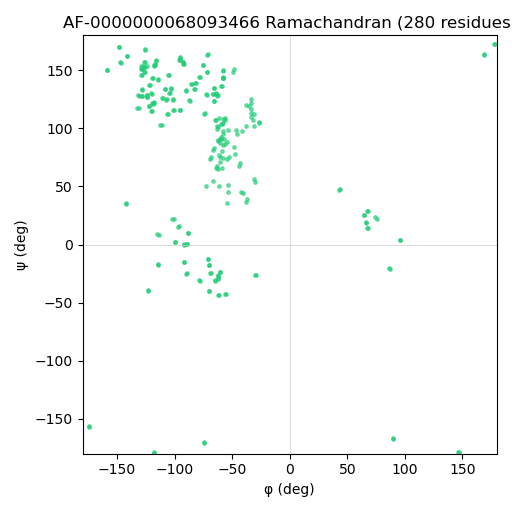 -6.773 -16.688 -11.992 1 98.81 64 THR B CA 1
ATOM 1550 C C . THR B 1 64 ? -5.539 -17.281 -12.68 1 98.81 64 THR B C 1
ATOM 1552 O O . THR B 1 64 ? -4.984 -16.672 -13.594 1 98.81 64 THR B O 1
ATOM 1555 N N . LEU B 1 65 ? -5.141 -18.438 -12.219 1 98.38 65 LEU B N 1
ATOM 1556 C CA . LEU B 1 65 ? -4.023 -19.188 -12.781 1 98.38 65 LEU B CA 1
ATOM 1557 C C . LEU B 1 65 ? -4.516 -20.422 -13.523 1 98.38 65 LEU B C 1
ATOM 1559 O O . LEU B 1 65 ? -5.34 -21.172 -13.008 1 98.38 65 LEU B O 1
ATOM 1563 N N . ARG B 1 66 ? -3.945 -20.594 -14.727 1 97.62 66 ARG B N 1
ATOM 1564 C CA . ARG B 1 66 ? -4.348 -21.734 -15.547 1 97.62 66 ARG B CA 1
ATOM 1565 C C . ARG B 1 66 ? -3.182 -22.688 -15.758 1 97.62 66 ARG B C 1
ATOM 1567 O O . ARG B 1 66 ? -2.02 -22.281 -15.688 1 97.62 66 ARG B O 1
ATOM 1574 N N . ALA B 1 67 ? -3.475 -23.938 -16.078 1 94.75 67 ALA B N 1
ATOM 1575 C CA . ALA B 1 67 ? -2.514 -25.031 -16.172 1 94.75 67 ALA B CA 1
ATOM 1576 C C . ALA B 1 67 ? -1.476 -24.75 -17.266 1 94.75 67 ALA B C 1
ATOM 1578 O O . ALA B 1 67 ? -0.345 -25.25 -17.188 1 94.75 67 ALA B O 1
ATOM 1579 N N . ASP B 1 68 ? -1.798 -23.984 -18.25 1 96.5 68 ASP B N 1
ATOM 1580 C CA . ASP B 1 68 ? -0.875 -23.719 -19.359 1 96.5 68 ASP B CA 1
ATOM 1581 C C . ASP B 1 68 ? 0.018 -22.516 -19.031 1 96.5 68 ASP B C 1
ATOM 1583 O O . ASP B 1 68 ? 0.637 -21.938 -19.922 1 96.5 68 ASP B O 1
ATOM 1587 N N . ASN B 1 69 ? 0.011 -22.016 -17.797 1 97.56 69 ASN B N 1
ATOM 1588 C CA . ASN B 1 69 ? 0.849 -20.938 -17.266 1 97.56 69 ASN B CA 1
ATOM 1589 C C . ASN B 1 69 ? 0.395 -19.578 -17.781 1 97.56 69 ASN B C 1
ATOM 1591 O O . ASN B 1 69 ? 1.191 -18.641 -17.844 1 97.56 69 ASN B O 1
ATOM 1595 N N . THR B 1 70 ? -0.886 -19.516 -18.172 1 98.69 70 THR B N 1
ATOM 1596 C CA . THR B 1 70 ? -1.488 -18.219 -18.438 1 98.69 70 THR B CA 1
ATOM 1597 C C . THR B 1 70 ? -2.264 -17.719 -17.219 1 98.69 70 THR B C 1
ATOM 1599 O O . THR B 1 70 ? -2.557 -18.5 -16.297 1 98.69 70 THR B O 1
ATOM 1602 N N . TYR B 1 71 ? -2.463 -16.469 -17.188 1 98.81 71 TYR B N 1
ATOM 1603 C CA . TYR B 1 71 ? -3.217 -15.914 -16.062 1 98.81 71 TYR B CA 1
ATOM 1604 C C . TYR B 1 71 ? -4.141 -14.797 -16.531 1 98.81 71 TYR B C 1
ATOM 1606 O O . TYR B 1 71 ? -3.988 -14.273 -17.641 1 98.81 71 TYR B O 1
ATOM 1614 N N . GLN B 1 72 ? -5.121 -14.469 -15.703 1 98.94 72 GLN B N 1
ATOM 1615 C CA . GLN B 1 72 ? -5.906 -13.242 -15.711 1 98.94 72 GLN B CA 1
ATOM 1616 C C . GLN B 1 72 ? -5.836 -12.531 -14.359 1 98.94 72 GLN B C 1
ATOM 1618 O O . GLN B 1 72 ? -6.016 -13.164 -13.312 1 98.94 72 GLN B O 1
ATOM 1623 N N . LEU B 1 73 ? -5.504 -11.219 -14.398 1 98.88 73 LEU B N 1
ATOM 1624 C CA . LEU B 1 73 ? -5.398 -10.406 -13.195 1 98.88 73 LEU B CA 1
ATOM 1625 C C . LEU B 1 73 ? -6.387 -9.242 -13.234 1 98.88 73 LEU B C 1
ATOM 1627 O O . LEU B 1 73 ? -6.379 -8.453 -14.18 1 98.88 73 LEU B O 1
ATOM 1631 N N . GLN B 1 74 ? -7.246 -9.18 -12.266 1 98.62 74 GLN B N 1
ATOM 1632 C CA . GLN B 1 74 ? -8.133 -8.039 -12.062 1 98.62 74 GLN B CA 1
ATOM 1633 C C . GLN B 1 74 ? -7.746 -7.266 -10.805 1 98.62 74 GLN B C 1
ATOM 1635 O O . GLN B 1 74 ? -7.602 -7.844 -9.727 1 98.62 74 GLN B O 1
ATOM 1640 N N . THR B 1 75 ? -7.531 -5.922 -10.992 1 98.12 75 THR B N 1
ATOM 1641 C CA . THR B 1 75 ? -7.195 -5.055 -9.875 1 98.12 75 THR B CA 1
ATOM 1642 C C . THR B 1 75 ? -8.125 -3.842 -9.828 1 98.12 75 THR B C 1
ATOM 1644 O O . THR B 1 75 ? -8.43 -3.25 -10.867 1 98.12 75 THR B O 1
ATOM 1647 N N . GLN B 1 76 ? -8.586 -3.574 -8.664 1 96.81 76 GLN B N 1
ATOM 1648 C CA . GLN B 1 76 ? -9.43 -2.404 -8.438 1 96.81 76 GLN B CA 1
ATOM 1649 C C . GLN B 1 76 ? -8.961 -1.619 -7.215 1 96.81 76 GLN B C 1
ATOM 1651 O O . GLN B 1 76 ? -8.984 -2.133 -6.094 1 96.81 76 GLN B O 1
ATOM 1656 N N . TYR B 1 77 ? -8.562 -0.402 -7.523 1 95 77 TYR B N 1
ATOM 1657 C CA . TYR B 1 77 ? -8.297 0.507 -6.414 1 95 77 TYR B CA 1
ATOM 1658 C C . TYR B 1 77 ? -9.594 0.979 -5.773 1 95 77 TYR B C 1
ATOM 1660 O O . TYR B 1 77 ? -10.359 1.729 -6.383 1 95 77 TYR B O 1
ATOM 1668 N N . LEU B 1 78 ? -9.781 0.531 -4.52 1 94 78 LEU B N 1
ATOM 1669 C CA . LEU B 1 78 ? -11.039 0.822 -3.836 1 94 78 LEU B CA 1
ATOM 1670 C C . LEU B 1 78 ? -11.188 2.318 -3.584 1 94 78 LEU B C 1
ATOM 1672 O O . LEU B 1 78 ? -10.211 2.992 -3.24 1 94 78 LEU B O 1
ATOM 1676 N N . GLU B 1 79 ? -12.477 2.811 -3.906 1 89.5 79 GLU B N 1
ATOM 1677 C CA . GLU B 1 79 ? -12.891 4.199 -3.723 1 89.5 79 GLU B CA 1
ATOM 1678 C C . GLU B 1 79 ? -12.141 5.129 -4.676 1 89.5 79 GLU B C 1
ATOM 1680 O O . GLU B 1 79 ? -12.055 6.332 -4.434 1 89.5 79 GLU B O 1
ATOM 1685 N N . ARG B 1 80 ? -11.492 4.629 -5.66 1 88.88 80 ARG B N 1
ATOM 1686 C CA . ARG B 1 80 ? -10.781 5.406 -6.668 1 88.88 80 ARG B CA 1
ATOM 1687 C C . ARG B 1 80 ? -11.281 5.07 -8.07 1 88.88 80 ARG B C 1
ATOM 1689 O O . ARG B 1 80 ? -11.32 5.941 -8.945 1 88.88 80 ARG B O 1
ATOM 1696 N N . GLN B 1 81 ? -11.484 3.885 -8.195 1 89.81 81 GLN B N 1
ATOM 1697 C CA . GLN B 1 81 ? -11.938 3.385 -9.484 1 89.81 81 GLN B CA 1
ATOM 1698 C C . GLN B 1 81 ? -13.281 2.668 -9.359 1 89.81 81 GLN B C 1
ATOM 1700 O O . GLN B 1 81 ? -13.469 1.855 -8.453 1 89.81 81 GLN B O 1
ATOM 1705 N N . PRO B 1 82 ? -14.141 2.949 -10.328 1 90.19 82 PRO B N 1
ATOM 1706 C CA . PRO B 1 82 ? -15.445 2.283 -10.227 1 90.19 82 PRO B CA 1
ATOM 1707 C C . PRO B 1 82 ? -15.398 0.829 -10.695 1 90.19 82 PRO B C 1
ATOM 1709 O O . PRO B 1 82 ? -16.203 0.01 -10.25 1 90.19 82 PRO B O 1
ATOM 1712 N N . ARG B 1 83 ? -14.508 0.541 -11.656 1 95.06 83 ARG B N 1
ATOM 1713 C CA . ARG B 1 83 ? -14.398 -0.809 -12.203 1 95.06 83 ARG B CA 1
ATOM 1714 C C . ARG B 1 83 ? -12.953 -1.296 -12.18 1 95.06 83 ARG B C 1
ATOM 1716 O O . ARG B 1 83 ? -12.023 -0.494 -12.266 1 95.06 83 ARG B O 1
ATOM 1723 N N . PRO B 1 84 ? -12.828 -2.668 -12.117 1 97.5 84 PRO B N 1
ATOM 1724 C CA . PRO B 1 84 ? -11.469 -3.217 -12.141 1 97.5 84 PRO B CA 1
ATOM 1725 C C . PRO B 1 84 ? -10.805 -3.096 -13.508 1 97.5 84 PRO B C 1
ATOM 1727 O O . PRO B 1 84 ? -11.492 -3.049 -14.531 1 97.5 84 PRO B O 1
ATOM 1730 N N . ASP B 1 85 ? -9.484 -2.93 -13.508 1 97.88 85 ASP B N 1
ATOM 1731 C CA . ASP B 1 85 ? -8.656 -3.184 -14.68 1 97.88 85 ASP B CA 1
ATOM 1732 C C . ASP B 1 85 ? -8.352 -4.672 -14.828 1 97.88 85 ASP B C 1
ATOM 1734 O O . ASP B 1 85 ? -8.102 -5.359 -13.828 1 97.88 85 ASP B O 1
ATOM 1738 N N . THR B 1 86 ? -8.391 -5.207 -16.016 1 98.5 86 THR B N 1
ATOM 1739 C CA . THR B 1 86 ? -8.094 -6.609 -16.281 1 98.5 86 THR B CA 1
ATOM 1740 C C . THR B 1 86 ? -6.91 -6.738 -17.234 1 98.5 86 THR B C 1
ATOM 1742 O O . THR B 1 86 ? -6.875 -6.086 -18.281 1 98.5 86 THR B O 1
ATOM 1745 N N . VAL B 1 87 ? -5.926 -7.57 -16.844 1 98.75 87 VAL B N 1
ATOM 1746 C CA . VAL B 1 87 ? -4.816 -7.898 -17.734 1 98.75 87 VAL B CA 1
ATOM 1747 C C . VAL B 1 87 ? -4.656 -9.414 -17.828 1 98.75 87 VAL B C 1
ATOM 1749 O O . VAL B 1 87 ? -5.121 -10.148 -16.953 1 98.75 87 VAL B O 1
ATOM 1752 N N . GLN B 1 88 ? -4.16 -9.852 -18.953 1 98.75 88 GLN B N 1
ATOM 1753 C CA . GLN B 1 88 ? -3.838 -11.258 -19.156 1 98.75 88 GLN B CA 1
ATOM 1754 C C . GLN B 1 88 ? -2.395 -11.43 -19.625 1 98.75 88 GLN B C 1
ATOM 1756 O O . GLN B 1 88 ? -1.823 -10.523 -20.234 1 98.75 88 GLN B O 1
ATOM 1761 N N . GLY B 1 89 ? -1.795 -12.539 -19.25 1 98.81 89 GLY B N 1
ATOM 1762 C CA . GLY B 1 89 ? -0.431 -12.836 -19.672 1 98.81 89 GLY B CA 1
ATOM 1763 C C . GLY B 1 89 ? 0.028 -14.219 -19.25 1 98.81 89 GLY B C 1
ATOM 1764 O O . GLY B 1 89 ? -0.78 -15.148 -19.156 1 98.81 89 GLY B O 1
ATOM 1765 N N . ARG B 1 90 ? 1.315 -14.344 -19.156 1 98.81 90 ARG B N 1
ATOM 1766 C CA . ARG B 1 90 ? 1.92 -15.609 -18.75 1 98.81 90 ARG B CA 1
ATOM 1767 C C . ARG B 1 90 ? 2.703 -15.453 -17.453 1 98.81 90 ARG B C 1
ATOM 1769 O O . ARG B 1 90 ? 3.09 -14.336 -17.078 1 98.81 90 ARG B O 1
ATOM 1776 N N . PHE B 1 91 ? 2.793 -16.547 -16.766 1 98.25 91 PHE B N 1
ATOM 1777 C CA . PHE B 1 91 ? 3.643 -16.562 -15.586 1 98.25 91 PHE B CA 1
ATOM 1778 C C . PHE B 1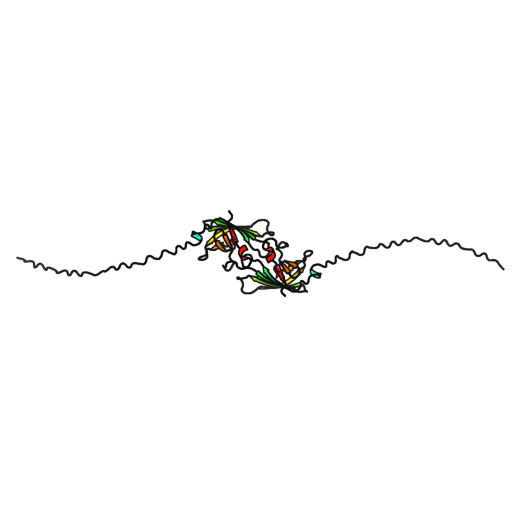 91 ? 4.648 -17.703 -15.664 1 98.25 91 PHE B C 1
ATOM 1780 O O . PHE B 1 91 ? 4.469 -18.656 -16.438 1 98.25 91 PHE B O 1
ATOM 1787 N N . GLY B 1 92 ? 5.777 -17.5 -14.891 1 96.62 92 GLY B N 1
ATOM 1788 C CA . GLY B 1 92 ? 6.789 -18.531 -14.742 1 96.62 92 GLY B CA 1
ATOM 1789 C C . GLY B 1 92 ? 7.07 -18.891 -13.289 1 96.62 92 GLY B C 1
ATOM 1790 O O . GLY B 1 92 ? 6.766 -18.109 -12.391 1 96.62 92 GLY B O 1
ATOM 1791 N N . TRP B 1 93 ? 7.52 -20.109 -13.117 1 94.69 93 TRP B N 1
ATOM 1792 C CA . TRP B 1 93 ? 7.918 -20.562 -11.789 1 94.69 93 TRP B CA 1
ATOM 1793 C C . TRP B 1 93 ? 9.344 -20.125 -11.469 1 94.69 93 TRP B C 1
ATOM 1795 O O . TRP B 1 93 ? 10.227 -20.188 -12.32 1 94.69 93 TRP B O 1
ATOM 1805 N N . LEU B 1 94 ? 9.414 -19.609 -10.242 1 92.5 94 LEU B N 1
ATOM 1806 C CA . LEU B 1 94 ? 10.742 -19.25 -9.766 1 92.5 94 LEU B CA 1
ATOM 1807 C C . LEU B 1 94 ? 11.453 -20.453 -9.148 1 92.5 94 LEU B C 1
ATOM 1809 O O . LEU B 1 94 ? 10.812 -21.281 -8.508 1 92.5 94 LEU B O 1
ATOM 1813 N N . THR B 1 95 ? 12.656 -20.672 -9.375 1 82.5 95 THR B N 1
ATOM 1814 C CA . THR B 1 95 ? 13.422 -21.828 -8.922 1 82.5 95 THR B CA 1
ATOM 1815 C C . THR B 1 95 ? 13.57 -21.812 -7.398 1 82.5 95 THR B C 1
ATOM 1817 O O . THR B 1 95 ? 13.922 -20.797 -6.812 1 82.5 95 THR B O 1
ATOM 1820 N N . GLY B 1 96 ? 13.258 -22.938 -6.66 1 74.94 96 GLY B N 1
ATOM 1821 C CA . GLY B 1 96 ? 13.57 -23.156 -5.254 1 74.94 96 GLY B CA 1
ATOM 1822 C C . GLY B 1 96 ? 12.508 -22.594 -4.32 1 74.94 96 GLY B C 1
ATOM 1823 O O . GLY B 1 96 ? 12.438 -22.984 -3.15 1 74.94 96 GLY B O 1
ATOM 1824 N N . ASP B 1 97 ? 11.641 -21.688 -4.648 1 72.81 97 ASP B N 1
ATOM 1825 C CA . ASP B 1 97 ? 10.867 -20.938 -3.658 1 72.81 97 ASP B CA 1
ATOM 1826 C C . ASP B 1 97 ? 9.375 -21.25 -3.773 1 72.81 97 ASP B C 1
ATOM 1828 O O . ASP B 1 97 ? 8.555 -20.656 -3.074 1 72.81 97 ASP B O 1
ATOM 1832 N N . ASN B 1 98 ? 8.969 -22.203 -4.527 1 91 98 ASN B N 1
ATOM 1833 C CA . ASN B 1 98 ? 7.555 -22.406 -4.789 1 91 98 ASN B CA 1
ATOM 1834 C C . ASN B 1 98 ? 6.824 -21.094 -5.059 1 91 98 ASN B C 1
ATOM 1836 O O . ASN B 1 98 ? 5.801 -20.812 -4.434 1 91 98 ASN B O 1
ATOM 1840 N N . ALA B 1 99 ? 7.398 -20.281 -5.902 1 95.81 99 ALA B N 1
ATOM 1841 C CA . ALA B 1 99 ? 6.848 -18.969 -6.234 1 95.81 99 ALA B CA 1
ATOM 1842 C C . ALA B 1 99 ? 6.719 -18.797 -7.742 1 95.81 99 ALA B C 1
ATOM 1844 O O . ALA B 1 99 ? 7.41 -19.469 -8.516 1 95.81 99 ALA B O 1
ATOM 1845 N N . ILE B 1 100 ? 5.75 -17.969 -8.078 1 97.19 100 ILE B N 1
ATOM 1846 C CA . ILE B 1 100 ? 5.57 -17.625 -9.484 1 97.19 100 ILE B CA 1
ATOM 1847 C C . ILE B 1 100 ? 5.805 -16.141 -9.688 1 97.19 100 ILE B C 1
ATOM 1849 O O . ILE B 1 100 ? 5.715 -15.352 -8.742 1 97.19 100 ILE B O 1
ATOM 1853 N N . GLU B 1 101 ? 6.188 -15.766 -10.93 1 97.62 101 GLU B N 1
ATOM 1854 C CA . GLU B 1 101 ? 6.297 -14.383 -11.367 1 97.62 101 GLU B CA 1
ATOM 1855 C C . GLU B 1 101 ? 5.445 -14.125 -12.609 1 97.62 101 GLU B C 1
ATOM 1857 O O . GLU B 1 101 ? 5.5 -14.883 -13.578 1 97.62 101 GLU B O 1
ATOM 1862 N N . LEU B 1 102 ? 4.582 -13.055 -12.477 1 98.5 102 LEU B N 1
ATOM 1863 C CA . LEU B 1 102 ? 3.816 -12.625 -13.641 1 98.5 102 LEU B CA 1
ATOM 1864 C C . LEU B 1 102 ? 4.699 -11.867 -14.625 1 98.5 102 LEU B C 1
ATOM 1866 O O . LEU B 1 102 ? 5.75 -11.344 -14.242 1 98.5 102 LEU B O 1
ATOM 1870 N N . ASP B 1 103 ? 4.297 -11.891 -15.883 1 98.69 103 ASP B N 1
ATOM 1871 C CA . ASP B 1 103 ? 5.062 -11.18 -16.906 1 98.69 103 ASP B CA 1
ATOM 1872 C C . ASP B 1 103 ? 4.84 -9.672 -16.812 1 98.69 103 ASP B C 1
ATOM 1874 O O . ASP B 1 103 ? 4.297 -9.18 -15.82 1 98.69 103 ASP B O 1
ATOM 1878 N N . SER B 1 104 ? 5.34 -8.859 -17.844 1 98.25 104 SER B N 1
ATOM 1879 C CA . SER B 1 104 ? 5.32 -7.402 -17.797 1 98.25 104 SER B CA 1
ATOM 1880 C C . SER B 1 104 ? 3.893 -6.867 -17.734 1 98.25 104 SER B C 1
ATOM 1882 O O . SER B 1 104 ? 3.645 -5.824 -17.125 1 98.25 104 SER B O 1
ATOM 1884 N N . ALA B 1 105 ? 2.889 -7.574 -18.281 1 98.19 105 ALA B N 1
ATOM 1885 C CA . ALA B 1 105 ? 1.493 -7.145 -18.203 1 98.19 105 ALA B CA 1
ATOM 1886 C C . ALA B 1 105 ? 0.982 -7.156 -16.766 1 98.19 105 ALA B C 1
ATOM 1888 O O . ALA B 1 105 ? 0.125 -6.348 -16.406 1 98.19 105 ALA B O 1
ATOM 1889 N N . GLY B 1 106 ? 1.517 -8.062 -15.961 1 97.94 106 GLY B N 1
ATOM 1890 C CA . GLY B 1 106 ? 1.164 -8.156 -14.547 1 97.94 106 GLY B CA 1
ATOM 1891 C C . GLY B 1 106 ? 2.141 -7.441 -13.641 1 97.94 106 GLY B C 1
ATOM 1892 O O . GLY B 1 106 ? 2.225 -7.746 -12.445 1 97.94 106 GLY B O 1
ATOM 1893 N N . ASP B 1 107 ? 2.934 -6.625 -14.188 1 96.12 107 ASP B N 1
ATOM 1894 C CA . ASP B 1 107 ? 3.846 -5.742 -13.469 1 96.12 107 ASP B CA 1
ATOM 1895 C C . ASP B 1 107 ? 4.926 -6.539 -12.734 1 96.12 107 ASP B C 1
ATOM 1897 O O . ASP B 1 107 ? 5.402 -6.125 -11.68 1 96.12 107 ASP B O 1
ATOM 1901 N N . HIS B 1 108 ? 5.141 -7.781 -13.148 1 97.19 108 HIS B N 1
ATOM 1902 C CA . HIS B 1 108 ? 6.168 -8.664 -12.602 1 97.19 108 HIS B CA 1
ATOM 1903 C C . HIS B 1 108 ? 5.898 -8.984 -11.133 1 97.19 108 HIS B C 1
ATOM 1905 O O . HIS B 1 108 ? 6.824 -9.297 -10.383 1 97.19 108 HIS B O 1
ATOM 1911 N N . TYR B 1 109 ? 4.602 -8.898 -10.711 1 97 109 TYR B N 1
ATOM 1912 C CA . TYR B 1 109 ? 4.289 -9.328 -9.352 1 97 109 TYR B CA 1
ATOM 1913 C C . TYR B 1 109 ? 4.695 -10.773 -9.133 1 97 109 TYR B C 1
ATOM 1915 O O . TYR B 1 109 ? 4.551 -11.609 -10.023 1 97 109 TYR B O 1
ATOM 1923 N N . ARG B 1 110 ? 5.176 -11.023 -7.914 1 97 110 ARG B N 1
ATOM 1924 C CA . ARG B 1 110 ? 5.531 -12.375 -7.496 1 97 110 ARG B CA 1
ATOM 1925 C C . ARG B 1 110 ? 4.617 -12.859 -6.375 1 97 110 ARG B C 1
ATOM 1927 O O . ARG B 1 110 ? 4.242 -12.086 -5.492 1 97 110 ARG B O 1
ATOM 1934 N N . TYR B 1 111 ? 4.305 -14.164 -6.516 1 97.69 111 TYR B N 1
ATOM 1935 C CA . TYR B 1 111 ? 3.486 -14.805 -5.496 1 97.69 111 TYR B CA 1
ATOM 1936 C C . TYR B 1 111 ? 4.113 -16.125 -5.039 1 97.69 111 TYR B C 1
ATOM 1938 O O . TYR B 1 111 ? 4.48 -16.953 -5.859 1 97.69 111 TYR B O 1
ATOM 1946 N N . GLN B 1 112 ? 4.254 -16.234 -3.656 1 96.62 112 GLN B N 1
ATOM 1947 C CA . GLN B 1 112 ? 4.48 -17.562 -3.094 1 96.62 112 GLN B CA 1
ATOM 1948 C C . GLN B 1 112 ? 3.219 -18.422 -3.168 1 96.62 112 GLN B C 1
ATOM 1950 O O . GLN B 1 112 ? 2.135 -17.969 -2.787 1 96.62 112 GLN B O 1
ATOM 1955 N N . VAL B 1 113 ? 3.383 -19.609 -3.701 1 96.62 113 VAL B N 1
ATOM 1956 C CA . VAL B 1 113 ? 2.242 -20.516 -3.877 1 96.62 113 VAL B CA 1
ATOM 1957 C C . VAL B 1 113 ? 2.15 -21.469 -2.695 1 96.62 113 VAL B C 1
ATOM 1959 O O . VAL B 1 113 ? 3.088 -22.219 -2.424 1 96.62 113 VAL B O 1
ATOM 1962 N N . GLY B 1 114 ? 1.027 -21.344 -1.939 1 94.19 114 GLY B N 1
ATOM 1963 C CA . GLY B 1 114 ? 0.701 -22.266 -0.859 1 94.19 114 GLY B CA 1
ATOM 1964 C C . GLY B 1 114 ? -0.597 -23.016 -1.086 1 94.19 114 GLY B C 1
ATOM 1965 O O . GLY B 1 114 ? -1.204 -22.906 -2.152 1 94.19 114 GLY B O 1
ATOM 1966 N N . GLU B 1 115 ? -0.911 -23.844 -0.112 1 93.19 115 GLU B N 1
ATOM 1967 C CA . GLU B 1 115 ? -2.184 -24.547 -0.205 1 93.19 115 GLU B CA 1
ATOM 1968 C C . GLU B 1 115 ? -3.361 -23.578 -0.152 1 93.19 115 GLU B C 1
ATOM 1970 O O . GLU B 1 115 ? -3.641 -22.984 0.894 1 93.19 115 GLU B O 1
ATOM 1975 N N . ASN B 1 116 ? -4.016 -23.344 -1.168 1 95.88 116 ASN B N 1
ATOM 1976 C CA . ASN B 1 116 ? -5.234 -22.547 -1.298 1 95.88 116 ASN B CA 1
ATOM 1977 C C . ASN B 1 116 ? -4.969 -21.062 -1.034 1 95.88 116 ASN B C 1
ATOM 1979 O O . ASN B 1 116 ? -5.84 -20.359 -0.529 1 95.88 116 ASN B O 1
ATOM 1983 N N . ARG B 1 117 ? -3.77 -20.672 -1.323 1 97.25 117 ARG B N 1
ATOM 1984 C CA . ARG B 1 117 ? -3.451 -19.266 -1.113 1 97.25 117 ARG B CA 1
ATOM 1985 C C . ARG B 1 117 ? -2.248 -18.844 -1.949 1 97.25 117 ARG B C 1
ATOM 1987 O O . ARG B 1 117 ? -1.407 -19.688 -2.299 1 97.25 117 ARG B O 1
ATOM 1994 N N . LEU B 1 118 ? -2.197 -17.656 -2.334 1 97.75 118 LEU B N 1
ATOM 1995 C CA . LEU B 1 118 ? -1.063 -16.953 -2.916 1 97.75 118 LEU B CA 1
ATOM 1996 C C . LEU B 1 118 ? -0.644 -15.781 -2.035 1 97.75 118 LEU B C 1
ATOM 1998 O O . LEU B 1 118 ? -1.468 -14.93 -1.695 1 97.75 118 LEU B O 1
ATOM 2002 N N . THR B 1 119 ? 0.601 -15.758 -1.601 1 97.5 119 THR B N 1
ATOM 2003 C CA . THR B 1 119 ? 1.129 -14.625 -0.843 1 97.5 119 THR B CA 1
ATOM 2004 C C . THR B 1 119 ? 1.973 -13.719 -1.736 1 97.5 119 THR B C 1
ATOM 2006 O O . THR B 1 119 ? 2.99 -14.156 -2.283 1 97.5 119 THR B O 1
ATOM 2009 N N . MET B 1 120 ? 1.456 -12.461 -1.903 1 97.94 120 MET B N 1
ATOM 2010 C CA . MET B 1 120 ? 2.223 -11.516 -2.713 1 97.94 120 MET B CA 1
ATOM 2011 C C . MET B 1 120 ? 3.568 -11.211 -2.064 1 97.94 120 MET B C 1
ATOM 2013 O O . MET B 1 120 ? 3.633 -10.914 -0.871 1 97.94 120 MET B O 1
ATOM 2017 N N . MET B 1 121 ? 4.633 -11.32 -2.859 1 95.75 121 MET B N 1
ATOM 2018 C CA . MET B 1 121 ? 5.988 -11.078 -2.379 1 95.75 121 MET B CA 1
ATOM 2019 C C . MET B 1 121 ? 6.395 -9.625 -2.604 1 95.75 121 MET B C 1
ATOM 2021 O O . MET B 1 121 ? 5.852 -8.953 -3.48 1 95.75 121 MET B O 1
ATOM 2025 N N . SER B 1 122 ? 7.371 -9.211 -1.804 1 93.94 122 SER B N 1
ATOM 2026 C CA . SER B 1 122 ? 7.93 -7.875 -1.988 1 93.94 122 SER B CA 1
ATOM 2027 C C . SER B 1 122 ? 8.773 -7.801 -3.258 1 93.94 122 SER B C 1
ATOM 2029 O O . SER B 1 122 ? 9.156 -8.828 -3.814 1 93.94 122 SER B O 1
ATOM 2031 N N . GLN B 1 123 ? 9.008 -6.59 -3.66 1 89.38 123 GLN B N 1
ATOM 2032 C CA . GLN B 1 123 ? 9.766 -6.371 -4.891 1 89.38 123 GLN B CA 1
ATOM 2033 C C . GLN B 1 123 ? 11.164 -6.977 -4.793 1 89.38 123 GLN B C 1
ATOM 2035 O O . GLN B 1 123 ? 11.734 -7.398 -5.801 1 89.38 123 GLN B O 1
ATOM 2040 N N . ASP B 1 124 ? 11.68 -7.156 -3.633 1 86.12 124 ASP B N 1
ATOM 2041 C CA . ASP B 1 124 ? 13.023 -7.703 -3.463 1 86.12 124 ASP B CA 1
ATOM 2042 C C . ASP B 1 124 ? 12.984 -9.227 -3.379 1 86.12 124 ASP B C 1
ATOM 2044 O O . ASP B 1 124 ? 14.023 -9.867 -3.188 1 86.12 124 ASP B O 1
ATOM 2048 N N . GLY B 1 125 ? 11.82 -9.789 -3.471 1 88.56 125 GLY B N 1
ATOM 2049 C CA . GLY B 1 125 ? 11.695 -11.234 -3.523 1 88.56 125 GLY B CA 1
ATOM 2050 C C . GLY B 1 125 ? 11.422 -11.859 -2.168 1 88.56 125 GLY B C 1
ATOM 2051 O O . GLY B 1 125 ? 11.297 -13.078 -2.053 1 88.56 125 GLY B O 1
ATOM 2052 N N . THR B 1 126 ? 11.258 -11.055 -1.152 1 90.56 126 THR B N 1
ATOM 2053 C CA . THR B 1 126 ? 11.023 -11.586 0.183 1 90.56 126 THR B CA 1
ATOM 2054 C C . THR B 1 126 ? 9.531 -11.641 0.486 1 90.56 126 THR B C 1
ATOM 2056 O O . THR B 1 126 ? 8.734 -10.977 -0.18 1 90.56 126 THR B O 1
ATOM 2059 N N . LEU B 1 127 ? 9.211 -12.477 1.492 1 93.31 127 LEU B N 1
ATOM 2060 C CA . LEU B 1 127 ? 7.84 -12.5 1.996 1 93.31 127 LEU B CA 1
ATOM 2061 C C . LEU B 1 127 ? 7.578 -11.305 2.916 1 93.31 127 LEU B C 1
ATOM 2063 O O . LEU B 1 127 ? 8.492 -10.82 3.584 1 93.31 127 LEU B O 1
ATOM 2067 N N . PRO B 1 128 ? 6.312 -10.844 2.785 1 90.19 128 PRO B N 1
ATOM 2068 C CA . PRO B 1 128 ? 5.992 -9.719 3.674 1 90.19 128 PRO B CA 1
ATOM 2069 C C . PRO B 1 128 ? 6.184 -10.062 5.148 1 90.19 128 PRO B C 1
ATOM 2071 O O . PRO B 1 128 ? 5.949 -11.203 5.555 1 90.19 128 PRO B O 1
ATOM 2074 N N . SER B 1 129 ? 6.656 -9.094 5.914 1 89.19 129 SER B N 1
ATOM 2075 C CA . SER B 1 129 ? 6.816 -9.188 7.359 1 89.19 129 SER B CA 1
ATOM 2076 C C . SER B 1 129 ? 6.105 -8.039 8.07 1 89.19 129 SER B C 1
ATOM 2078 O O . SER B 1 129 ? 5.523 -7.164 7.422 1 89.19 129 SER B O 1
ATOM 2080 N N . GLY B 1 130 ? 5.98 -8.172 9.352 1 86.44 130 GLY B N 1
ATOM 2081 C CA . GLY B 1 130 ? 5.391 -7.078 10.109 1 86.44 130 GLY B CA 1
ATOM 2082 C C . GLY B 1 130 ? 3.881 -7.188 10.227 1 86.44 130 GLY B C 1
ATOM 2083 O O . GLY B 1 130 ? 3.301 -8.227 9.906 1 86.44 130 GLY B O 1
ATOM 2084 N N . PRO B 1 131 ? 3.291 -6.074 10.672 1 86.44 131 PRO B N 1
ATOM 2085 C CA . PRO B 1 131 ? 1.869 -6.117 11.023 1 86.44 131 PRO B CA 1
ATOM 2086 C C . PRO B 1 131 ? 0.964 -6.27 9.797 1 86.44 131 PRO B C 1
ATOM 2088 O O . PRO B 1 131 ? -0.185 -6.699 9.93 1 86.44 131 PRO B O 1
ATOM 2091 N N . LEU B 1 132 ? 1.456 -6 8.656 1 92.5 132 LEU B N 1
ATOM 2092 C CA . LEU B 1 132 ? 0.591 -6.027 7.48 1 92.5 132 LEU B CA 1
ATOM 2093 C C . LEU B 1 132 ? 0.762 -7.332 6.711 1 92.5 132 LEU B C 1
ATOM 2095 O O . LEU B 1 132 ? 0.08 -7.562 5.711 1 92.5 132 LEU B O 1
ATOM 2099 N N . ALA B 1 133 ? 1.574 -8.195 7.207 1 94 133 ALA B N 1
ATOM 2100 C CA . ALA B 1 133 ? 1.969 -9.398 6.473 1 94 133 ALA B CA 1
ATOM 2101 C C . ALA B 1 133 ? 0.748 -10.211 6.051 1 94 133 ALA B C 1
ATOM 2103 O O . ALA B 1 133 ? 0.661 -10.664 4.906 1 94 133 ALA B O 1
ATOM 2104 N N . GLU B 1 134 ? -0.209 -10.359 6.91 1 94.69 134 GLU B N 1
ATOM 2105 C CA . GLU B 1 134 ? -1.363 -11.211 6.641 1 94.69 134 GLU B CA 1
ATOM 2106 C C . GLU B 1 134 ? -2.27 -10.594 5.578 1 94.69 134 GLU B C 1
ATOM 2108 O O . GLU B 1 134 ? -3.127 -11.273 5.012 1 94.69 134 GLU B O 1
ATOM 2113 N N . HIS B 1 135 ? -2.07 -9.352 5.238 1 96.25 135 HIS B N 1
ATOM 2114 C CA . HIS B 1 135 ? -2.955 -8.672 4.301 1 96.25 135 HIS B CA 1
ATOM 2115 C C . HIS B 1 135 ? -2.447 -8.805 2.867 1 96.25 135 HIS B C 1
ATOM 2117 O O . HIS B 1 135 ? -3.111 -8.375 1.924 1 96.25 135 HIS B O 1
ATOM 2123 N N . TYR B 1 136 ? -1.344 -9.492 2.686 1 97.88 136 TYR B N 1
ATOM 2124 C CA . TYR B 1 136 ? -0.799 -9.648 1.343 1 97.88 136 TYR B CA 1
ATOM 2125 C C . TYR B 1 136 ? -1.126 -11.031 0.783 1 97.88 136 TYR B C 1
ATOM 2127 O O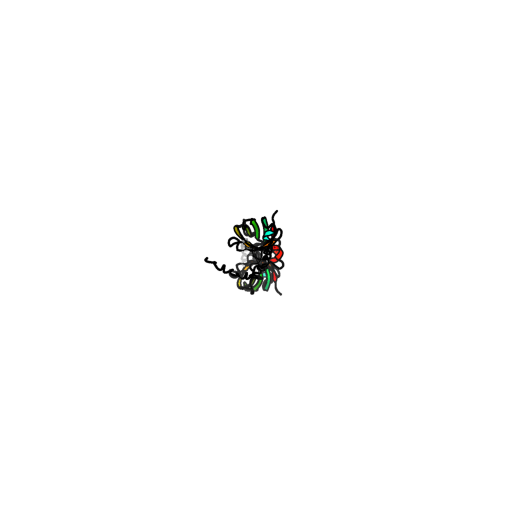 . TYR B 1 136 ? -0.462 -11.508 -0.141 1 97.88 136 TYR B O 1
ATOM 2135 N N . VAL B 1 137 ? -2.178 -11.656 1.357 1 98.06 137 VAL B N 1
ATOM 2136 C CA . VAL B 1 137 ? -2.549 -13.016 0.98 1 98.06 137 VAL B CA 1
ATOM 2137 C C . VAL B 1 137 ? -3.826 -12.984 0.143 1 98.06 137 VAL B C 1
ATOM 2139 O O . VAL B 1 137 ? -4.809 -12.352 0.521 1 98.06 137 VAL B O 1
ATOM 2142 N N . LEU B 1 138 ? -3.779 -13.578 -1.064 1 98.5 138 LEU B N 1
ATOM 2143 C CA . LEU B 1 138 ? -4.969 -13.945 -1.826 1 98.5 138 LEU B CA 1
ATOM 2144 C C . LEU B 1 138 ? -5.41 -15.367 -1.482 1 98.5 138 LEU B C 1
ATOM 2146 O O . LEU B 1 138 ? -4.578 -16.266 -1.382 1 98.5 138 LEU B O 1
ATOM 2150 N N . LYS B 1 139 ? -6.672 -15.523 -1.241 1 98.38 139 LYS B N 1
ATOM 2151 C CA . LYS B 1 139 ? -7.207 -16.844 -0.891 1 98.38 139 LYS B CA 1
ATOM 2152 C C . LYS B 1 139 ? -7.977 -17.453 -2.061 1 98.38 139 LYS B C 1
ATOM 2154 O O . LYS B 1 139 ? -8.641 -16.734 -2.812 1 98.38 139 LYS B O 1
ATOM 2159 N N . ARG B 1 140 ? -7.891 -18.734 -2.174 1 97.62 140 ARG B N 1
ATOM 2160 C CA . ARG B 1 140 ? -8.586 -19.438 -3.244 1 97.62 140 ARG B CA 1
ATOM 2161 C C . ARG B 1 140 ? -10.102 -19.266 -3.121 1 97.62 140 ARG B C 1
ATOM 2163 O O . ARG B 1 140 ? -10.648 -19.359 -2.023 1 97.62 140 ARG B O 1
ATOM 2170 N N . SER B 1 141 ? -10.625 -18.844 -4.289 1 92.5 141 SER B N 1
ATOM 2171 C CA . SER B 1 141 ? -12.078 -18.688 -4.316 1 92.5 141 SER B CA 1
ATOM 2172 C C . SER B 1 141 ? -12.766 -19.984 -4.68 1 92.5 141 SER B C 1
ATOM 2174 O O . SER B 1 141 ? -12.234 -20.781 -5.461 1 92.5 141 SER B O 1
ATOM 2176 N N . GLN B 1 142 ? -13.719 -20.516 -3.83 1 72 142 GLN B N 1
ATOM 2177 C CA . GLN B 1 142 ? -14.469 -21.734 -4.098 1 72 142 GLN B CA 1
ATOM 2178 C C . GLN B 1 142 ? -15.25 -21.625 -5.406 1 72 142 GLN B C 1
ATOM 2180 O O . GLN B 1 142 ? -15.602 -20.531 -5.836 1 72 142 GLN B O 1
#

Solvent-accessible surface area (backbone atoms only — not comparable to full-atom values): 16529 Å² total; per-residue (Å²): 134,81,79,76,79,79,79,81,79,83,80,79,82,79,83,80,84,74,79,77,72,78,75,78,67,76,73,73,72,69,70,74,78,74,66,42,50,79,73,69,46,84,66,64,42,41,27,35,37,59,27,46,28,66,51,36,49,19,29,40,35,38,42,35,40,42,91,88,36,36,36,40,40,35,44,25,47,43,86,73,44,97,63,64,48,77,42,64,50,44,48,46,78,46,86,95,61,43,24,37,33,34,36,78,73,57,71,50,46,32,28,36,59,52,91,59,31,35,35,47,26,21,84,78,70,42,73,52,47,72,94,51,30,80,40,37,43,25,36,52,58,131,135,81,79,75,78,81,81,80,80,80,79,81,81,79,81,75,81,77,79,77,72,77,78,76,66,76,72,74,72,70,70,75,78,73,66,41,52,78,72,70,45,84,67,62,42,40,26,35,36,60,27,46,27,66,49,39,49,20,27,41,34,38,42,35,40,42,89,87,36,34,38,42,42,33,43,23,47,44,86,75,43,97,62,64,50,76,42,63,49,44,46,45,76,45,86,94,62,42,23,36,33,33,36,78,74,56,70,51,44,32,30,36,61,50,91,59,31,34,35,46,27,21,84,76,70,42,74,52,44,72,94,52,30,79,39,37,44,25,36,50,58,130

Nearest PDB structures (foldseek):
  3lhn-assembly1_A  TM=9.548E-01  e=2.778E-12  Shewanella oneidensis
  2z4h-assembly1_A  TM=7.731E-01  e=3.918E-06  Escherichia coli
  2z4i-assembly1_A  TM=7.717E-01  e=9.662E-06  Escherichia coli
  2z4i-assembly2_B  TM=8.282E-01  e=2.667E-05  Escherichia coli
  5f1e-assembly1_B  TM=4.539E-01  e=1.139E+00  Sander vitreus

InterPro domains:
  IPR007298 NlpE-like, N-terminal domain [PF04170] (47-130)

Radius of gyration: 43.51 Å; Cα contacts (8 Å, |Δi|>4): 537; chains: 2; bounding box: 94×221×54 Å

pLDDT: mean 78.96, std 25.74, range [29.8, 98.94]